Protein AF-A0A6S7JVR8-F1 (afdb_monomer)

Solvent-accessible surface area (backbone atoms only — not comparable to full-atom values): 12151 Å² total; per-residue (Å²): 135,89,40,75,39,66,53,60,70,70,49,41,61,62,58,39,62,74,51,60,83,77,67,78,90,71,78,77,56,60,60,58,29,50,55,50,13,52,52,26,49,75,70,67,37,57,69,59,13,51,58,34,63,45,54,74,68,58,50,52,49,53,51,51,27,63,78,67,74,45,90,82,80,85,52,95,69,59,54,52,58,49,44,24,51,33,35,69,73,64,75,13,74,28,32,44,41,73,65,69,60,31,58,79,68,61,36,82,45,74,43,66,69,80,74,92,74,62,98,48,51,68,57,51,20,46,46,43,28,35,42,100,73,37,77,39,53,91,92,34,40,57,74,53,18,43,50,55,43,73,75,37,99,49,63,69,67,54,56,75,68,42,92,83,55,61,90,60,46,68,62,46,49,52,51,38,51,48,46,77,49,42,41,78,39,74,42,82,90,77,74,44,81,40,52,67,44,68,85,81,70,79,82,119

Nearest PDB structures (foldseek):
  7mxx-assembly1_Z  TM=3.851E-01  e=1.182E-10  Homo sapiens
  5v07-assembly1_Z  TM=3.790E-01  e=5.724E-10  Homo sapiens
  1a77-assembly1_A  TM=3.795E-01  e=4.519E-05  Methanocaldococcus jannaschii
  4q10-assembly1_B  TM=3.725E-01  e=1.541E-04  Saccharomyces cerevisiae S288C

pLDDT: mean 70.87, std 16.32, range [28.66, 93.44]

Structure (mmCIF, N/CA/C/O backbone):
data_AF-A0A6S7JVR8-F1
#
_entry.id   AF-A0A6S7JVR8-F1
#
loop_
_atom_site.group_PDB
_atom_site.id
_atom_site.type_symbol
_atom_site.label_atom_id
_atom_site.label_alt_id
_atom_site.label_comp_id
_atom_site.label_asym_id
_atom_site.label_entity_id
_atom_site.label_seq_id
_atom_site.pdbx_PDB_ins_code
_atom_site.Cartn_x
_atom_site.Cartn_y
_atom_site.Cartn_z
_atom_site.occupancy
_atom_site.B_iso_or_equiv
_atom_site.auth_seq_id
_atom_site.auth_comp_id
_atom_site.auth_asym_id
_atom_site.auth_atom_id
_atom_site.pdbx_PDB_model_num
ATOM 1 N N . ALA A 1 1 ? -0.655 -16.367 -7.289 1.00 57.62 1 ALA A N 1
ATOM 2 C CA . ALA A 1 1 ? 0.246 -15.420 -6.611 1.00 57.62 1 ALA A CA 1
ATOM 3 C C . ALA A 1 1 ? -0.025 -14.059 -7.219 1.00 57.62 1 ALA A C 1
ATOM 5 O O . ALA A 1 1 ? -0.062 -13.991 -8.442 1.00 57.62 1 ALA A O 1
ATOM 6 N N . GLU A 1 2 ? -0.305 -13.049 -6.401 1.00 73.31 2 GLU A N 1
ATOM 7 C CA . GLU A 1 2 ? -0.508 -11.684 -6.893 1.00 73.31 2 GLU A CA 1
ATOM 8 C C . GLU A 1 2 ? 0.849 -11.034 -7.196 1.00 73.31 2 GLU A C 1
ATOM 10 O O . GLU A 1 2 ? 1.826 -11.260 -6.477 1.00 73.31 2 GLU A O 1
ATOM 15 N N . VAL A 1 3 ? 0.920 -10.255 -8.272 1.00 82.00 3 VAL A N 1
ATOM 16 C CA . VAL A 1 3 ? 2.131 -9.582 -8.749 1.00 82.00 3 VAL A CA 1
ATOM 17 C C . VAL A 1 3 ? 1.992 -8.080 -8.530 1.00 82.00 3 VAL A C 1
ATOM 19 O O . VAL A 1 3 ? 1.089 -7.442 -9.067 1.00 82.00 3 VAL A O 1
ATOM 22 N N . CYS A 1 4 ? 2.918 -7.497 -7.773 1.00 83.62 4 CYS A N 1
ATOM 23 C CA . CYS A 1 4 ? 2.975 -6.059 -7.526 1.00 83.62 4 CYS A CA 1
ATOM 24 C C . CYS A 1 4 ? 4.056 -5.404 -8.395 1.00 83.62 4 CYS A C 1
ATOM 26 O O . CYS A 1 4 ? 5.211 -5.835 -8.383 1.00 83.62 4 CYS A O 1
ATOM 28 N N . ALA A 1 5 ? 3.696 -4.343 -9.118 1.00 83.75 5 ALA A N 1
ATOM 29 C CA . ALA A 1 5 ? 4.668 -3.449 -9.737 1.00 83.75 5 ALA A CA 1
ATOM 30 C C . ALA A 1 5 ? 5.084 -2.371 -8.723 1.00 83.75 5 ALA A C 1
ATOM 32 O O . ALA A 1 5 ? 4.235 -1.706 -8.136 1.00 83.75 5 ALA A O 1
ATOM 33 N N . VAL A 1 6 ? 6.386 -2.201 -8.495 1.00 78.81 6 VAL A N 1
ATOM 34 C CA . VAL A 1 6 ? 6.902 -1.234 -7.517 1.00 78.81 6 VAL A CA 1
ATOM 35 C C . VAL A 1 6 ? 7.779 -0.224 -8.229 1.00 78.81 6 VAL A C 1
ATOM 37 O O . VAL A 1 6 ? 8.740 -0.603 -8.903 1.00 78.81 6 VAL A O 1
ATOM 40 N N . ASP A 1 7 ? 7.475 1.059 -8.041 1.00 75.44 7 ASP A N 1
ATOM 41 C CA . ASP A 1 7 ? 8.397 2.110 -8.446 1.00 75.44 7 ASP A CA 1
ATOM 42 C C . ASP A 1 7 ? 9.540 2.208 -7.435 1.00 75.44 7 ASP A C 1
ATOM 44 O O . ASP A 1 7 ? 9.415 2.752 -6.336 1.00 75.44 7 ASP A O 1
ATOM 48 N N . VAL A 1 8 ? 10.687 1.652 -7.810 1.00 65.12 8 VAL A N 1
ATOM 49 C CA . VAL A 1 8 ? 11.868 1.654 -6.951 1.00 65.12 8 VAL A CA 1
ATOM 50 C C . VAL A 1 8 ? 12.424 3.072 -6.782 1.00 65.12 8 VAL A C 1
ATOM 52 O O . VAL A 1 8 ? 13.073 3.335 -5.774 1.00 65.12 8 VAL A O 1
ATOM 55 N N . SER A 1 9 ? 12.176 4.001 -7.713 1.00 62.06 9 SER A N 1
ATOM 56 C CA . SER A 1 9 ? 12.724 5.361 -7.680 1.00 62.06 9 SER A CA 1
ATOM 57 C C . SER A 1 9 ? 12.108 6.223 -6.568 1.00 62.06 9 SER A C 1
ATOM 59 O O . SER A 1 9 ? 12.857 6.866 -5.827 1.00 62.06 9 SER A O 1
ATOM 61 N N . CYS A 1 10 ? 10.793 6.135 -6.335 1.00 54.47 10 CYS A N 1
ATOM 62 C CA . CYS A 1 10 ? 10.118 6.847 -5.238 1.00 54.47 10 CYS A CA 1
ATOM 63 C C . CYS A 1 10 ? 10.596 6.346 -3.864 1.00 54.47 10 CYS A C 1
ATOM 65 O O . CYS A 1 10 ? 10.768 7.108 -2.912 1.00 54.47 10 CYS A O 1
ATOM 67 N N . TRP A 1 11 ? 10.872 5.045 -3.763 1.00 52.03 11 TRP A N 1
ATOM 68 C CA . TRP A 1 11 ? 11.291 4.386 -2.523 1.00 52.03 11 TRP A CA 1
ATOM 69 C C . TRP A 1 11 ? 12.800 4.452 -2.280 1.00 52.03 11 TRP A C 1
ATOM 71 O O . TRP A 1 11 ? 13.254 4.438 -1.131 1.00 52.03 11 TRP A O 1
ATOM 81 N N . LEU A 1 12 ? 13.584 4.609 -3.348 1.00 46.88 12 LEU A N 1
ATOM 82 C CA . LEU A 1 12 ? 15.023 4.838 -3.310 1.00 46.88 12 LEU A CA 1
ATOM 83 C C . LEU A 1 12 ? 15.355 6.063 -2.473 1.00 46.88 12 LEU A C 1
ATOM 85 O O . LEU A 1 12 ? 16.317 5.992 -1.729 1.00 46.88 12 LEU A O 1
ATOM 89 N N . HIS A 1 13 ? 14.571 7.143 -2.504 1.00 39.41 13 HIS A N 1
ATOM 90 C CA . HIS A 1 13 ? 14.835 8.318 -1.664 1.00 39.41 13 HIS A CA 1
ATOM 91 C C . HIS A 1 13 ? 14.728 8.016 -0.157 1.00 39.41 13 HIS A C 1
ATOM 93 O O . HIS A 1 13 ? 15.518 8.546 0.628 1.00 39.41 13 HIS A O 1
ATOM 99 N N . LYS A 1 14 ? 13.824 7.117 0.256 1.00 33.22 14 LYS A N 1
ATOM 100 C CA . LYS A 1 14 ? 13.663 6.698 1.661 1.00 33.22 14 LYS A CA 1
ATOM 101 C C . LYS A 1 14 ? 14.696 5.651 2.086 1.00 33.22 14 LYS A C 1
ATOM 103 O O . LYS A 1 14 ? 15.280 5.784 3.158 1.00 33.22 14 LYS A O 1
ATOM 108 N N . ALA A 1 15 ? 14.999 4.672 1.232 1.00 33.09 15 ALA A N 1
ATOM 109 C CA . ALA A 1 15 ? 16.055 3.686 1.486 1.00 33.09 15 ALA A CA 1
ATOM 110 C C . ALA A 1 15 ? 17.467 4.310 1.424 1.00 33.09 15 ALA A C 1
ATOM 112 O O . ALA A 1 15 ? 18.345 3.981 2.222 1.00 33.09 15 ALA A O 1
ATOM 113 N N . LEU A 1 16 ? 17.687 5.275 0.523 1.00 30.86 16 LEU A N 1
ATOM 114 C CA . LEU A 1 16 ? 18.930 6.039 0.430 1.00 30.86 16 LEU A CA 1
ATOM 115 C C . LEU A 1 16 ? 19.102 6.992 1.599 1.00 30.86 16 LEU A C 1
ATOM 117 O O . LEU A 1 16 ? 20.241 7.182 1.982 1.00 30.86 16 LEU A O 1
ATOM 121 N N . ALA A 1 17 ? 18.056 7.552 2.212 1.00 32.22 17 ALA A N 1
ATOM 122 C CA . ALA A 1 17 ? 18.226 8.372 3.418 1.00 32.22 17 ALA A CA 1
ATOM 123 C C . ALA A 1 17 ? 18.896 7.590 4.569 1.00 32.22 17 ALA A C 1
ATOM 125 O O . ALA A 1 17 ? 19.659 8.167 5.344 1.00 32.22 17 ALA A O 1
ATOM 126 N N . VAL A 1 18 ? 18.681 6.269 4.630 1.00 30.78 18 VAL A N 1
ATOM 127 C CA . VAL A 1 18 ? 19.342 5.366 5.585 1.00 30.78 18 VAL A CA 1
ATOM 128 C C . VAL A 1 18 ? 20.799 5.076 5.179 1.00 30.78 18 VAL A C 1
ATOM 130 O O . VAL A 1 18 ? 21.662 4.985 6.044 1.00 30.78 18 VAL A O 1
ATOM 133 N N . SER A 1 19 ? 21.113 5.026 3.877 1.00 30.31 19 SER A N 1
ATOM 134 C CA . SER A 1 19 ? 22.467 4.737 3.354 1.00 30.31 19 SER A CA 1
ATOM 135 C C . SER A 1 19 ? 23.338 5.984 3.071 1.00 30.31 19 SER A C 1
ATOM 137 O O . SER A 1 19 ? 24.566 5.900 3.031 1.00 30.31 19 SER A O 1
ATOM 139 N N . TYR A 1 20 ? 22.746 7.174 2.916 1.00 32.50 20 TYR A N 1
ATOM 140 C CA . TYR A 1 20 ? 23.429 8.426 2.542 1.00 32.50 20 TYR A CA 1
ATOM 141 C C . TYR A 1 20 ? 24.377 8.942 3.621 1.00 32.50 20 TYR A C 1
ATOM 143 O O . TYR A 1 20 ? 25.286 9.713 3.314 1.00 32.50 20 TYR A O 1
ATOM 151 N N . LYS A 1 21 ? 24.189 8.516 4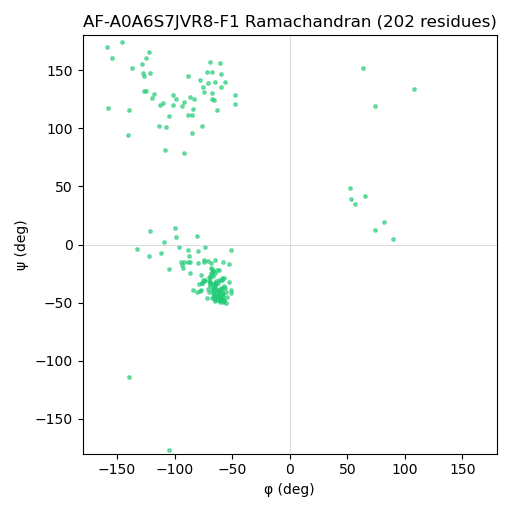.874 1.00 34.88 21 LYS A N 1
ATOM 152 C CA . LYS A 1 21 ? 25.121 8.831 5.960 1.00 34.88 21 LYS A CA 1
ATOM 153 C C . LYS A 1 21 ? 26.478 8.141 5.803 1.00 34.88 21 LYS A C 1
ATOM 155 O O . LYS A 1 21 ? 27.425 8.594 6.436 1.00 34.88 21 LYS A O 1
ATOM 160 N N . GLU A 1 22 ? 26.602 7.116 4.958 1.00 36.84 22 GLU A N 1
ATOM 161 C CA . GLU A 1 22 ? 27.823 6.306 4.905 1.00 36.84 22 GLU A CA 1
ATOM 162 C C . GLU A 1 22 ? 28.741 6.562 3.695 1.00 36.84 22 GLU A C 1
ATOM 164 O O . GLU A 1 22 ? 29.923 6.247 3.797 1.00 36.84 22 GLU A O 1
ATOM 169 N N . PHE A 1 23 ? 28.284 7.135 2.565 1.00 42.75 23 PHE A N 1
ATOM 170 C CA . PHE A 1 23 ? 29.043 6.930 1.308 1.00 42.75 23 PHE A CA 1
ATOM 171 C C . PHE A 1 23 ? 29.388 8.112 0.387 1.00 42.75 23 PHE A C 1
ATOM 173 O O . PHE A 1 23 ? 30.160 7.887 -0.542 1.00 42.75 23 PHE A O 1
ATOM 180 N N . GLY A 1 24 ? 28.950 9.349 0.641 1.00 40.88 24 GLY A N 1
ATOM 181 C CA . GLY A 1 24 ? 29.437 10.543 -0.085 1.00 40.88 24 GLY A CA 1
ATOM 182 C C . GLY A 1 24 ? 29.134 10.612 -1.604 1.00 40.88 24 GLY A C 1
ATOM 183 O O . GLY A 1 24 ? 28.998 9.613 -2.306 1.00 40.88 24 GLY A O 1
ATOM 184 N N . ASP A 1 25 ? 29.015 11.830 -2.145 1.00 45.91 25 ASP A N 1
ATOM 185 C CA . ASP A 1 25 ? 28.737 12.088 -3.571 1.00 45.91 25 ASP A CA 1
ATOM 186 C C . ASP A 1 25 ? 30.025 12.487 -4.313 1.00 45.91 25 ASP A C 1
ATOM 188 O O . ASP A 1 25 ? 30.651 13.494 -3.980 1.00 45.91 25 ASP A O 1
ATOM 192 N N . ASP A 1 26 ? 30.420 11.721 -5.337 1.00 50.25 26 ASP A N 1
ATOM 193 C CA . ASP A 1 26 ? 31.585 12.036 -6.176 1.00 50.25 26 ASP A CA 1
ATOM 194 C C . ASP A 1 26 ? 31.158 12.378 -7.611 1.00 50.25 26 ASP A C 1
ATOM 196 O O . ASP A 1 26 ? 30.866 11.503 -8.441 1.00 50.25 26 ASP A O 1
ATOM 200 N N . ARG A 1 27 ? 31.144 13.686 -7.898 1.00 48.47 27 ARG A N 1
ATOM 201 C CA . ARG A 1 27 ? 30.727 14.290 -9.174 1.00 48.47 27 ARG A CA 1
ATOM 202 C C . ARG A 1 27 ? 31.604 13.886 -10.364 1.00 48.47 27 ARG A C 1
ATOM 204 O O . ARG A 1 27 ? 31.123 13.951 -11.494 1.00 48.47 27 ARG A O 1
ATOM 211 N N . ARG A 1 28 ? 32.854 13.442 -10.152 1.00 51.47 28 ARG A N 1
ATOM 212 C CA . ARG A 1 28 ? 33.788 13.102 -11.248 1.00 51.47 28 ARG A CA 1
ATOM 213 C C . ARG A 1 28 ? 33.363 11.887 -12.068 1.00 51.47 28 ARG A C 1
ATOM 215 O O . ARG A 1 28 ? 33.687 11.807 -13.248 1.00 51.47 28 ARG A O 1
ATOM 222 N N . GLN A 1 29 ? 32.612 10.954 -11.487 1.00 53.72 29 GLN A N 1
ATOM 223 C CA . GLN A 1 29 ? 32.296 9.701 -12.178 1.00 53.72 29 GLN A CA 1
ATOM 224 C C . GLN A 1 29 ? 31.157 9.833 -13.207 1.00 53.72 29 GLN A C 1
ATOM 226 O O . GLN A 1 29 ? 31.044 8.993 -14.093 1.00 53.72 29 GLN A O 1
ATOM 231 N N . ARG A 1 30 ? 30.356 10.912 -13.168 1.00 51.34 30 ARG A N 1
ATOM 232 C CA . ARG A 1 30 ? 29.219 11.117 -14.091 1.00 51.34 30 ARG A CA 1
ATOM 233 C C . ARG A 1 30 ? 29.631 11.284 -15.561 1.00 51.34 30 ARG A C 1
ATOM 235 O O . ARG A 1 30 ? 28.889 10.836 -16.426 1.00 51.34 30 ARG A O 1
ATOM 242 N N . SER A 1 31 ? 30.792 11.885 -15.849 1.00 55.50 31 SER A N 1
ATOM 243 C CA . SER A 1 31 ? 31.293 12.036 -17.233 1.00 55.50 31 SER A CA 1
ATOM 244 C C . SER A 1 31 ? 31.627 10.682 -17.852 1.00 55.50 31 SER A C 1
ATOM 246 O O . SER A 1 31 ? 31.175 10.360 -18.943 1.00 55.50 31 SER A O 1
ATOM 248 N N . LYS A 1 32 ? 32.329 9.842 -17.085 1.00 59.38 32 LYS A N 1
ATOM 249 C CA . LYS A 1 32 ? 32.776 8.518 -17.520 1.00 59.38 32 LYS A CA 1
ATOM 250 C C . LYS A 1 32 ? 31.604 7.576 -17.821 1.00 59.38 32 LYS A C 1
ATOM 252 O O . LYS A 1 32 ? 31.635 6.846 -18.801 1.00 59.38 32 LYS A O 1
ATOM 257 N N . TYR A 1 33 ? 30.542 7.637 -17.015 1.00 53.69 33 TYR A N 1
ATOM 258 C CA . TYR A 1 33 ? 29.325 6.850 -17.249 1.00 53.69 33 TYR A CA 1
ATOM 259 C C . TYR A 1 33 ? 28.541 7.309 -18.483 1.00 53.69 33 TYR A C 1
ATOM 261 O O . TYR A 1 33 ? 27.984 6.480 -19.194 1.00 53.69 33 TYR A O 1
ATOM 269 N N . ARG A 1 34 ? 28.536 8.616 -18.782 1.00 54.59 34 ARG A N 1
ATOM 270 C CA . ARG A 1 34 ? 27.941 9.137 -20.022 1.00 54.59 34 ARG A CA 1
ATOM 271 C C . ARG A 1 34 ? 28.715 8.680 -21.256 1.00 54.59 34 ARG A C 1
ATOM 273 O O . ARG A 1 34 ? 28.101 8.289 -22.243 1.00 54.59 34 ARG A O 1
ATOM 280 N N . GLU A 1 35 ? 30.043 8.690 -21.193 1.00 59.94 35 GLU A N 1
ATOM 281 C CA . GLU A 1 35 ? 30.904 8.191 -22.273 1.00 59.94 35 GLU A CA 1
ATOM 282 C C . GLU A 1 35 ? 30.685 6.691 -22.524 1.00 59.94 35 GLU A C 1
ATOM 284 O O . GLU A 1 35 ? 30.460 6.290 -23.665 1.00 59.94 35 GLU A O 1
ATOM 289 N N . ASN A 1 36 ? 30.638 5.878 -21.464 1.00 58.50 36 ASN A N 1
ATOM 290 C CA . ASN A 1 36 ? 30.356 4.444 -21.566 1.00 58.50 36 ASN A CA 1
ATOM 291 C C . ASN A 1 36 ? 28.951 4.150 -22.111 1.00 58.50 36 ASN A C 1
ATOM 293 O O . ASN A 1 36 ? 28.800 3.293 -22.977 1.00 58.50 36 ASN A O 1
ATOM 297 N N . ALA A 1 37 ? 27.925 4.867 -21.645 1.00 55.03 37 ALA A N 1
ATOM 298 C CA . ALA A 1 37 ? 26.570 4.728 -22.172 1.00 55.03 37 ALA A CA 1
ATOM 299 C C . ALA A 1 37 ? 26.526 4.999 -23.679 1.00 55.03 37 ALA A C 1
ATOM 301 O O . ALA A 1 37 ? 25.969 4.211 -24.435 1.00 55.03 37 ALA A O 1
ATOM 302 N N . THR A 1 38 ? 27.195 6.069 -24.116 1.00 54.00 38 THR A N 1
ATOM 303 C CA . THR A 1 38 ? 27.291 6.435 -25.535 1.00 54.00 38 THR A CA 1
ATOM 304 C C . THR A 1 38 ? 28.003 5.347 -26.346 1.00 54.00 38 THR A C 1
ATOM 306 O O . THR A 1 38 ? 27.564 5.016 -27.444 1.00 54.00 38 THR A O 1
ATOM 309 N N . TYR A 1 39 ? 29.066 4.747 -25.798 1.00 61.69 39 TYR A N 1
ATOM 310 C CA . TYR A 1 39 ? 29.793 3.641 -26.428 1.00 61.69 39 TYR A CA 1
ATOM 311 C C . TYR A 1 39 ? 28.902 2.414 -26.676 1.00 61.69 39 TYR A C 1
ATOM 313 O O . TYR A 1 39 ? 28.884 1.887 -27.787 1.00 61.69 39 TYR A O 1
ATOM 321 N N . PHE A 1 40 ? 28.115 1.987 -25.686 1.00 53.19 40 PHE A 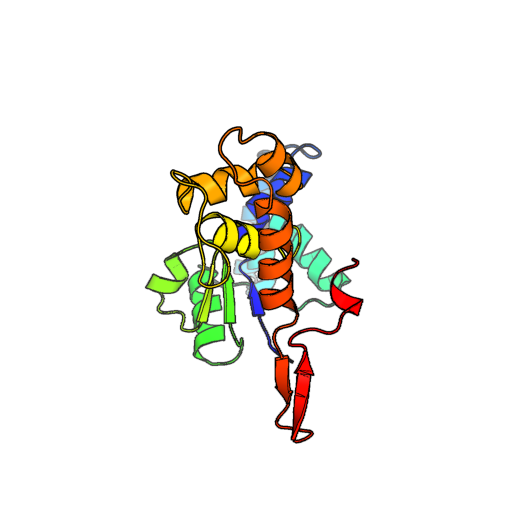N 1
ATOM 322 C CA . PHE A 1 40 ? 27.208 0.846 -25.854 1.00 53.19 40 PHE A CA 1
ATOM 323 C C . PHE A 1 40 ? 26.036 1.147 -26.797 1.00 53.19 40 PHE A C 1
ATOM 325 O O . PHE A 1 40 ? 25.638 0.266 -27.557 1.00 53.19 40 PHE A O 1
ATOM 332 N N . THR A 1 41 ? 25.550 2.396 -26.842 1.00 46.38 41 THR A N 1
ATOM 333 C CA . THR A 1 41 ? 24.558 2.826 -27.842 1.00 46.38 41 THR A CA 1
ATOM 334 C C . THR A 1 41 ? 25.107 2.692 -29.261 1.00 46.38 41 THR A C 1
ATOM 336 O O . THR A 1 41 ? 24.415 2.193 -30.143 1.00 46.38 41 THR A O 1
ATOM 339 N N . ILE A 1 42 ? 26.363 3.093 -29.489 1.00 63.69 42 ILE A N 1
ATOM 340 C CA . ILE A 1 42 ? 27.027 2.966 -30.799 1.00 63.69 42 ILE A CA 1
ATOM 341 C C . ILE A 1 42 ? 27.163 1.493 -31.214 1.00 63.69 42 ILE A C 1
ATOM 343 O O . ILE A 1 42 ? 27.069 1.177 -32.398 1.00 63.69 42 ILE A O 1
ATOM 347 N N . LEU A 1 43 ? 27.355 0.592 -30.250 1.00 62.50 43 LEU A N 1
ATOM 348 C CA . LEU A 1 43 ? 27.443 -0.851 -30.486 1.00 62.50 43 LEU A CA 1
ATOM 349 C C . LEU A 1 43 ? 26.082 -1.544 -30.667 1.00 62.50 43 LEU A C 1
ATOM 351 O O . LEU A 1 43 ? 26.057 -2.734 -30.972 1.00 62.50 43 LEU A O 1
ATOM 355 N N . GLY A 1 44 ? 24.965 -0.832 -30.489 1.00 47.34 44 GLY A N 1
ATOM 356 C CA . GLY A 1 44 ? 23.618 -1.405 -30.558 1.00 47.34 44 GLY A CA 1
ATOM 357 C C . GLY A 1 44 ? 23.231 -2.259 -29.343 1.00 47.34 44 GLY A C 1
ATOM 358 O O . GLY A 1 44 ? 22.219 -2.953 -29.391 1.00 47.34 44 GLY A O 1
ATOM 359 N N . ASP A 1 45 ? 24.004 -2.214 -28.252 1.00 61.06 45 ASP A N 1
ATOM 360 C CA . ASP A 1 45 ? 23.671 -2.884 -26.991 1.00 61.06 45 ASP A CA 1
ATOM 361 C C . ASP A 1 45 ? 22.894 -1.920 -26.085 1.00 61.06 45 ASP A C 1
ATOM 363 O O . ASP A 1 45 ? 23.429 -1.292 -25.165 1.00 61.06 45 ASP A O 1
ATOM 367 N N . GLU A 1 46 ? 21.603 -1.772 -26.384 1.00 50.03 46 GLU A N 1
ATOM 368 C CA . GLU A 1 46 ? 20.702 -0.850 -25.684 1.00 50.03 46 GLU A CA 1
ATOM 369 C C . GLU A 1 46 ? 20.587 -1.166 -24.183 1.00 50.03 46 GLU A C 1
ATOM 371 O O . GLU A 1 46 ? 20.439 -0.261 -23.359 1.00 50.03 46 GLU A O 1
ATOM 376 N N . ILE A 1 47 ? 20.727 -2.441 -23.801 1.00 54.25 47 ILE A N 1
ATOM 377 C CA . ILE A 1 47 ? 20.661 -2.880 -22.403 1.00 54.25 47 ILE A CA 1
ATOM 378 C C . ILE A 1 47 ? 21.913 -2.425 -21.648 1.00 54.25 47 ILE A C 1
ATOM 380 O O . ILE A 1 47 ? 21.804 -1.888 -20.540 1.00 54.25 47 ILE A O 1
ATOM 384 N N . ALA A 1 48 ? 23.104 -2.612 -22.222 1.00 62.94 48 ALA A N 1
ATOM 385 C CA . ALA A 1 48 ? 24.346 -2.137 -21.618 1.00 62.94 48 ALA A CA 1
ATOM 386 C C . ALA A 1 48 ? 24.412 -0.601 -21.575 1.00 62.94 48 ALA A C 1
ATOM 388 O O . ALA A 1 48 ? 24.804 -0.027 -20.555 1.00 62.94 48 ALA A O 1
ATOM 389 N N . ALA A 1 49 ? 23.937 0.073 -22.626 1.00 58.06 49 ALA A N 1
ATOM 390 C CA . ALA A 1 49 ? 23.847 1.532 -22.683 1.00 58.06 49 ALA A CA 1
ATOM 391 C C . ALA A 1 49 ? 22.921 2.102 -21.601 1.00 58.06 49 ALA A C 1
ATOM 393 O O . ALA A 1 49 ? 23.270 3.067 -20.909 1.00 58.06 49 ALA A O 1
ATOM 394 N N . CYS A 1 50 ? 21.761 1.468 -21.405 1.00 57.62 50 CYS A N 1
ATOM 395 C CA . CYS A 1 50 ? 20.825 1.813 -20.344 1.00 57.62 50 CYS A CA 1
ATOM 396 C C . CYS A 1 50 ? 21.477 1.633 -18.962 1.00 57.62 50 CYS A C 1
ATOM 398 O O . CYS A 1 50 ? 21.473 2.564 -18.158 1.00 57.62 50 CYS A O 1
ATOM 400 N N . LYS A 1 51 ? 22.146 0.498 -18.704 1.00 63.25 51 LYS A N 1
ATOM 401 C CA . LYS A 1 51 ? 22.842 0.227 -17.428 1.00 63.25 51 LYS A CA 1
ATOM 402 C C . LYS A 1 51 ? 23.943 1.243 -17.099 1.00 63.25 51 LYS A C 1
ATOM 404 O O . LYS A 1 51 ? 24.108 1.628 -15.937 1.00 63.25 51 LYS A O 1
ATOM 409 N N . GLU A 1 52 ? 24.693 1.701 -18.097 1.00 65.19 52 GLU A N 1
ATOM 410 C CA . GLU A 1 52 ? 25.733 2.722 -17.914 1.00 65.19 52 GLU A CA 1
ATOM 411 C C . GLU A 1 52 ? 25.151 4.126 -17.702 1.00 65.19 52 GLU A C 1
ATOM 413 O O . GLU A 1 52 ? 25.699 4.903 -16.916 1.00 65.19 52 GLU A O 1
ATOM 418 N N . SER A 1 53 ? 23.994 4.422 -18.302 1.00 58.84 53 SER A N 1
ATOM 419 C CA . SER A 1 53 ? 23.277 5.696 -18.130 1.00 58.84 53 SER A CA 1
ATOM 420 C C . SER A 1 53 ? 22.699 5.883 -16.723 1.00 58.84 53 SER A C 1
ATOM 422 O O . SER A 1 53 ? 22.424 7.010 -16.305 1.00 58.84 53 SER A O 1
ATOM 424 N N . LEU A 1 54 ? 22.532 4.792 -15.972 1.00 61.41 54 LEU A N 1
ATOM 425 C CA . LEU A 1 54 ? 21.956 4.815 -14.633 1.00 61.41 54 LEU A CA 1
ATOM 426 C C . LEU A 1 54 ? 22.888 5.431 -13.585 1.00 61.41 54 LEU A C 1
ATOM 428 O O . LEU A 1 54 ? 24.112 5.285 -13.605 1.00 61.41 54 LEU A O 1
ATOM 432 N N . GLY A 1 55 ? 22.286 6.078 -12.586 1.00 63.66 55 GLY A N 1
ATOM 433 C CA . GLY A 1 55 ? 23.002 6.507 -11.389 1.00 63.66 55 GLY A CA 1
ATOM 434 C C . GLY A 1 55 ? 23.617 5.321 -10.631 1.00 63.66 55 GLY A C 1
ATOM 435 O O . GLY A 1 55 ? 23.136 4.188 -10.703 1.00 63.66 55 GLY A O 1
ATOM 436 N N . LYS A 1 56 ? 24.672 5.584 -9.845 1.00 63.72 56 LYS A N 1
ATOM 437 C CA . LYS A 1 56 ? 25.363 4.561 -9.032 1.00 63.72 56 LYS A CA 1
ATOM 438 C C . LYS A 1 56 ? 24.404 3.736 -8.166 1.00 63.72 56 LYS A C 1
ATOM 440 O O . LYS A 1 56 ? 24.600 2.533 -8.032 1.00 63.72 56 LYS A O 1
ATOM 445 N N . SER A 1 57 ? 23.388 4.380 -7.592 1.00 58.91 57 SER A N 1
ATOM 446 C CA . SER A 1 57 ? 22.404 3.739 -6.716 1.00 58.91 57 SER A CA 1
ATOM 447 C C . SER A 1 57 ? 21.534 2.723 -7.460 1.00 58.91 57 SER A C 1
ATOM 449 O O . SER A 1 57 ? 21.370 1.605 -6.980 1.00 58.91 57 SER A O 1
ATOM 451 N N . CYS A 1 58 ? 21.060 3.053 -8.666 1.00 61.84 58 CYS A N 1
ATOM 452 C CA . CYS A 1 58 ? 20.241 2.143 -9.472 1.00 61.84 58 CYS A CA 1
ATOM 453 C C . CYS A 1 58 ? 21.034 0.911 -9.931 1.00 61.84 58 CYS A C 1
ATOM 455 O O . CYS A 1 58 ? 20.521 -0.202 -9.883 1.00 61.84 58 CYS A O 1
ATOM 457 N N . ARG A 1 59 ? 22.316 1.073 -10.292 1.00 66.38 59 ARG A N 1
ATOM 458 C CA . ARG A 1 59 ? 23.181 -0.069 -10.642 1.00 66.38 59 ARG A CA 1
ATOM 459 C C . ARG A 1 59 ? 23.350 -1.062 -9.494 1.00 66.38 59 ARG A C 1
ATOM 461 O O . ARG A 1 59 ? 23.267 -2.263 -9.722 1.00 66.38 59 ARG A O 1
ATOM 468 N N . LYS A 1 60 ? 23.571 -0.572 -8.268 1.00 66.19 60 LYS A N 1
ATOM 469 C CA . LYS A 1 60 ? 23.683 -1.438 -7.082 1.00 66.19 60 LYS A CA 1
ATOM 470 C C . LYS A 1 60 ? 22.398 -2.229 -6.840 1.00 66.19 60 LYS A C 1
ATOM 472 O O . LYS A 1 60 ? 22.471 -3.405 -6.514 1.00 66.19 60 LYS A O 1
ATOM 477 N N . LEU A 1 61 ? 21.239 -1.605 -7.034 1.00 65.00 61 LEU A N 1
ATOM 478 C CA . LEU A 1 61 ? 19.956 -2.288 -6.879 1.00 65.00 61 LEU A CA 1
ATOM 479 C C . LEU A 1 61 ? 19.745 -3.385 -7.911 1.00 65.00 61 LEU A C 1
ATOM 481 O O . LEU A 1 61 ? 19.315 -4.465 -7.535 1.00 65.00 61 LEU A O 1
ATOM 485 N N . ILE A 1 62 ? 20.109 -3.151 -9.172 1.00 68.81 62 ILE A N 1
ATOM 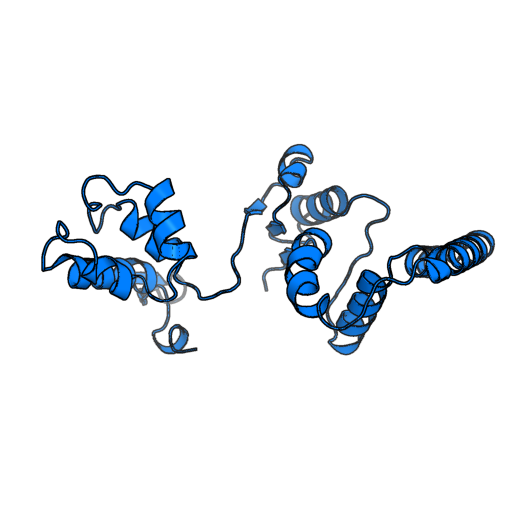486 C CA . ILE A 1 62 ? 20.045 -4.195 -10.202 1.00 68.81 62 ILE A CA 1
ATOM 487 C C . ILE A 1 62 ? 20.888 -5.406 -9.795 1.00 68.81 62 ILE A C 1
ATOM 489 O O . ILE A 1 62 ? 20.431 -6.536 -9.932 1.00 68.81 62 ILE A O 1
ATOM 493 N N . VAL A 1 63 ? 22.092 -5.181 -9.255 1.00 71.81 63 VAL A N 1
ATOM 494 C CA . VAL A 1 63 ? 22.942 -6.269 -8.745 1.00 71.81 63 VAL A CA 1
ATOM 495 C C . VAL A 1 63 ? 22.236 -7.029 -7.622 1.00 71.81 63 VAL A C 1
ATOM 497 O O . VAL A 1 63 ? 22.149 -8.248 -7.699 1.00 71.81 63 VAL A O 1
ATOM 500 N N . ILE A 1 64 ? 21.658 -6.329 -6.642 1.00 71.81 64 ILE A N 1
ATOM 501 C CA . ILE A 1 64 ? 20.911 -6.955 -5.537 1.00 71.81 64 ILE A CA 1
ATOM 502 C C . ILE A 1 64 ? 19.702 -7.748 -6.056 1.00 71.81 64 ILE A C 1
ATOM 504 O O . ILE A 1 64 ? 19.445 -8.848 -5.574 1.00 71.81 64 ILE A O 1
ATOM 508 N N . CYS A 1 65 ? 18.960 -7.215 -7.029 1.00 70.19 65 CYS A N 1
ATOM 509 C CA . CYS A 1 65 ? 17.838 -7.916 -7.648 1.00 70.19 65 CYS A CA 1
ATOM 510 C C . CYS A 1 65 ? 18.305 -9.202 -8.337 1.00 70.19 65 CYS A C 1
ATOM 512 O O . CYS A 1 65 ? 17.709 -10.248 -8.113 1.00 70.19 65 CYS A O 1
ATOM 514 N N . CYS A 1 66 ? 19.405 -9.152 -9.095 1.00 72.81 66 CYS A N 1
ATOM 515 C CA . CYS A 1 66 ? 20.004 -10.340 -9.704 1.00 72.81 66 CYS A CA 1
ATOM 516 C C . CYS A 1 66 ? 20.469 -11.364 -8.654 1.00 72.81 66 CYS A C 1
ATOM 518 O O . CYS A 1 66 ? 20.206 -12.550 -8.806 1.00 72.81 66 CYS A O 1
ATOM 520 N N . GLU A 1 67 ? 21.150 -10.923 -7.591 1.00 74.44 67 GLU A N 1
ATOM 521 C CA . GLU A 1 67 ? 21.652 -11.799 -6.519 1.00 74.44 67 GLU A CA 1
ATOM 522 C C . GLU A 1 67 ? 20.527 -12.491 -5.742 1.00 74.44 67 GLU A C 1
ATOM 524 O O . GLU A 1 67 ? 20.709 -13.602 -5.249 1.00 74.44 67 GLU A O 1
ATOM 529 N N . ARG A 1 68 ? 19.373 -11.830 -5.613 1.00 71.75 68 ARG A N 1
ATOM 530 C CA . ARG A 1 68 ? 18.210 -12.325 -4.864 1.00 71.75 68 ARG A CA 1
ATOM 531 C C . ARG A 1 68 ? 17.135 -12.967 -5.740 1.00 71.75 68 ARG A C 1
ATOM 533 O O . ARG A 1 68 ? 16.068 -13.269 -5.219 1.00 71.75 68 ARG A O 1
ATOM 540 N N . ASP A 1 69 ? 17.404 -13.143 -7.032 1.00 79.94 69 ASP A N 1
ATOM 541 C CA . ASP A 1 69 ? 16.446 -13.658 -8.016 1.00 79.94 69 ASP A CA 1
ATOM 542 C C . ASP A 1 69 ? 15.109 -12.881 -8.022 1.00 79.94 69 ASP A C 1
ATOM 544 O O . ASP A 1 69 ? 14.017 -13.436 -8.116 1.00 79.94 69 ASP A O 1
ATOM 548 N N . ILE A 1 70 ? 15.195 -11.553 -7.870 1.00 72.88 70 ILE A N 1
ATOM 549 C CA . ILE A 1 70 ? 14.049 -10.641 -7.901 1.00 72.88 70 ILE A CA 1
ATOM 550 C C . ILE A 1 70 ? 13.890 -10.113 -9.334 1.00 72.88 70 ILE A C 1
ATOM 552 O O . ILE A 1 70 ? 14.791 -9.422 -9.828 1.00 72.88 70 ILE A O 1
ATOM 556 N N . PRO A 1 71 ? 12.747 -10.363 -9.999 1.00 75.88 71 PRO A N 1
ATOM 557 C CA . PRO A 1 71 ? 12.479 -9.826 -11.326 1.00 75.88 71 PRO A CA 1
ATOM 558 C C . PRO A 1 71 ? 12.497 -8.296 -11.326 1.00 75.88 71 PRO A C 1
ATOM 560 O O . PRO A 1 71 ? 11.897 -7.653 -10.465 1.00 75.88 71 PRO A O 1
ATOM 563 N N . TYR A 1 72 ? 13.150 -7.704 -12.323 1.00 78.56 72 TYR A N 1
ATOM 564 C CA . TYR A 1 72 ? 13.165 -6.259 -12.525 1.00 78.56 72 TYR A CA 1
ATOM 565 C C . TYR A 1 72 ? 12.979 -5.920 -14.002 1.00 78.56 72 TYR A C 1
ATOM 567 O O . TYR A 1 72 ? 13.348 -6.688 -14.891 1.00 78.56 72 TYR A O 1
ATOM 575 N N . ILE A 1 73 ? 12.412 -4.743 -14.258 1.00 75.81 73 ILE A N 1
ATOM 576 C CA . ILE A 1 73 ? 12.239 -4.182 -15.597 1.00 75.81 73 ILE A CA 1
ATOM 577 C C . ILE A 1 73 ? 12.855 -2.789 -15.594 1.00 75.81 73 ILE A C 1
ATOM 579 O O . ILE A 1 73 ? 12.595 -1.984 -14.702 1.00 75.81 73 ILE A O 1
ATOM 583 N N . MET A 1 74 ? 13.663 -2.505 -16.610 1.00 72.69 74 MET A N 1
ATOM 584 C CA . MET A 1 74 ? 14.144 -1.158 -16.885 1.00 72.69 74 MET A CA 1
ATOM 585 C C . MET A 1 74 ? 13.131 -0.462 -17.789 1.00 72.69 74 MET A C 1
ATOM 587 O O . MET A 1 74 ? 12.974 -0.856 -18.944 1.00 72.69 74 MET A O 1
ATOM 591 N N . ALA A 1 75 ? 12.436 0.550 -17.273 1.00 71.19 75 ALA A N 1
ATOM 592 C CA . ALA A 1 75 ? 11.601 1.395 -18.117 1.00 71.19 75 ALA A CA 1
ATOM 593 C C . ALA A 1 75 ? 12.493 2.161 -19.117 1.00 71.19 75 ALA A C 1
ATOM 595 O O . ALA A 1 75 ? 13.569 2.625 -18.734 1.00 71.19 75 ALA A O 1
ATOM 596 N N . PRO A 1 76 ? 12.074 2.311 -20.386 1.00 64.50 76 PRO A N 1
ATOM 597 C CA . PRO A 1 76 ? 12.846 3.068 -21.374 1.00 64.50 76 PRO A CA 1
ATOM 598 C C . PRO A 1 76 ? 12.872 4.575 -21.068 1.00 64.50 76 PRO A C 1
ATOM 600 O O . PRO A 1 76 ? 13.817 5.262 -21.451 1.00 64.50 76 PRO A O 1
ATOM 603 N N . TYR A 1 77 ? 11.843 5.072 -20.374 1.00 75.44 77 TYR A N 1
ATOM 604 C CA . TYR A 1 77 ? 11.684 6.466 -19.957 1.00 75.44 77 TYR A CA 1
ATOM 605 C C . TYR A 1 77 ? 11.125 6.512 -18.523 1.00 75.44 77 TYR A C 1
ATOM 607 O O . TYR A 1 77 ? 11.795 6.055 -17.602 1.00 75.44 77 TYR A O 1
ATOM 615 N N . GLU A 1 78 ? 9.899 7.010 -18.330 1.00 74.38 78 GLU A N 1
ATOM 616 C CA . GLU A 1 78 ? 9.262 7.111 -17.014 1.00 74.38 78 GLU A CA 1
ATOM 617 C C . GLU A 1 78 ? 8.778 5.752 -16.496 1.00 74.38 78 GLU A C 1
ATOM 619 O O . GLU A 1 78 ? 8.079 5.005 -17.197 1.00 74.38 78 GLU A O 1
ATOM 624 N N . ALA A 1 79 ? 9.120 5.450 -15.241 1.00 79.44 79 ALA A N 1
ATOM 625 C CA . ALA A 1 79 ? 8.682 4.236 -14.563 1.00 79.44 79 ALA A CA 1
ATOM 626 C C . ALA A 1 79 ? 7.154 4.202 -14.413 1.00 79.44 79 ALA A C 1
ATOM 628 O O . ALA A 1 79 ? 6.553 3.161 -14.678 1.00 79.44 79 ALA A O 1
ATOM 629 N N . ASP A 1 80 ? 6.514 5.340 -14.124 1.00 84.06 80 ASP A N 1
ATOM 630 C CA . ASP A 1 80 ? 5.056 5.455 -13.994 1.00 84.06 80 ASP A CA 1
ATOM 631 C C . ASP A 1 80 ? 4.303 4.945 -15.226 1.00 84.06 80 ASP A C 1
ATOM 633 O O . ASP A 1 80 ? 3.333 4.186 -15.118 1.00 84.06 80 ASP A O 1
ATOM 637 N N . ALA A 1 81 ? 4.767 5.318 -16.422 1.00 83.12 81 ALA A N 1
ATOM 638 C CA . ALA A 1 81 ? 4.157 4.894 -17.678 1.00 83.12 81 ALA A CA 1
ATOM 639 C C . ALA A 1 81 ? 4.305 3.376 -17.884 1.00 83.12 81 ALA A C 1
ATOM 641 O O . ALA A 1 81 ? 3.347 2.692 -18.260 1.00 83.12 81 ALA A O 1
ATOM 642 N N . GLN A 1 82 ? 5.492 2.834 -17.594 1.00 83.94 82 GLN A N 1
ATOM 643 C CA . GLN A 1 82 ? 5.774 1.403 -17.706 1.00 83.94 82 GLN A CA 1
ATOM 644 C C . GLN A 1 82 ? 4.951 0.583 -16.704 1.00 83.94 82 GLN A C 1
ATOM 646 O O . GLN A 1 82 ? 4.348 -0.426 -17.072 1.00 83.94 82 GLN A O 1
ATOM 651 N N . ILE A 1 83 ? 4.890 1.027 -15.451 1.00 86.62 83 ILE A N 1
ATOM 652 C CA . ILE A 1 83 ? 4.099 0.423 -14.376 1.00 86.62 83 ILE A CA 1
ATOM 653 C C . ILE A 1 83 ? 2.616 0.429 -14.743 1.00 86.62 83 ILE A C 1
ATOM 655 O O . ILE A 1 83 ? 1.950 -0.605 -14.669 1.00 86.62 83 ILE A O 1
ATOM 659 N N . THR A 1 84 ? 2.109 1.569 -15.211 1.00 89.81 84 THR A N 1
ATOM 660 C CA . THR A 1 84 ? 0.715 1.707 -15.639 1.00 89.81 84 THR A CA 1
ATOM 661 C C . THR A 1 84 ? 0.375 0.732 -16.761 1.00 89.81 84 THR A C 1
ATOM 663 O O . THR A 1 84 ? -0.673 0.084 -16.722 1.00 89.81 84 THR A O 1
ATOM 666 N N . PHE A 1 85 ? 1.266 0.567 -17.743 1.00 89.75 85 PHE A N 1
ATOM 667 C CA . PHE A 1 85 ? 1.090 -0.426 -18.801 1.00 89.75 85 PHE A CA 1
ATOM 668 C C . PHE A 1 85 ? 0.990 -1.852 -18.240 1.00 89.75 85 PHE A C 1
ATOM 670 O O . PHE A 1 85 ? 0.074 -2.588 -18.618 1.00 89.75 85 PHE A O 1
ATOM 677 N N . LEU A 1 86 ? 1.887 -2.231 -17.321 1.00 88.88 86 LEU A N 1
ATOM 678 C CA . LEU A 1 86 ? 1.908 -3.565 -16.712 1.00 88.88 86 LEU A CA 1
ATOM 679 C C . LEU A 1 86 ? 0.613 -3.861 -15.949 1.00 88.88 86 LEU A C 1
ATOM 681 O O . LEU A 1 86 ? -0.003 -4.905 -16.179 1.00 88.88 86 LEU A O 1
ATOM 685 N N . VAL A 1 87 ? 0.161 -2.925 -15.111 1.00 92.00 87 VAL A N 1
ATOM 686 C CA . VAL A 1 87 ? -1.084 -3.066 -14.340 1.00 92.00 87 VAL A CA 1
ATOM 687 C C . VAL A 1 87 ? -2.298 -3.122 -15.266 1.00 92.00 87 VAL A C 1
ATOM 689 O O . VAL A 1 87 ? -3.160 -3.992 -15.148 1.00 92.00 87 VAL A O 1
ATOM 692 N N . ASN A 1 88 ? -2.372 -2.229 -16.254 1.00 93.06 88 ASN A N 1
ATOM 693 C CA . ASN A 1 88 ? -3.550 -2.127 -17.112 1.00 93.06 88 ASN A CA 1
ATOM 694 C C . ASN A 1 88 ? -3.724 -3.317 -18.063 1.00 93.06 88 ASN A C 1
ATOM 696 O O . ASN A 1 88 ? -4.866 -3.603 -18.448 1.00 93.06 88 ASN A O 1
ATOM 700 N N . LYS A 1 89 ? -2.619 -3.978 -18.441 1.00 93.00 89 LYS A N 1
ATOM 701 C CA . LYS A 1 89 ? -2.587 -5.195 -19.268 1.00 93.00 89 LYS A CA 1
ATOM 702 C C . LYS A 1 89 ? -2.704 -6.493 -18.466 1.00 93.00 89 LYS A C 1
ATOM 704 O O . LYS A 1 89 ? -2.902 -7.534 -19.084 1.00 93.00 89 LYS A O 1
ATOM 709 N N . GLY A 1 90 ? -2.626 -6.432 -17.136 1.00 88.69 90 GLY A N 1
ATOM 710 C CA . GLY A 1 90 ? -2.719 -7.603 -16.263 1.00 88.69 90 GLY A CA 1
ATOM 711 C C . GLY A 1 90 ? -1.413 -8.388 -16.116 1.00 88.69 90 GLY A C 1
ATOM 712 O O . GLY A 1 90 ? -1.454 -9.548 -15.729 1.00 88.69 90 GLY A O 1
ATOM 713 N N . TYR A 1 91 ? -0.262 -7.778 -16.425 1.00 85.25 91 TYR A N 1
ATOM 714 C CA . TYR A 1 91 ? 1.049 -8.337 -16.065 1.00 85.25 91 TYR A CA 1
ATOM 715 C C . TYR A 1 91 ? 1.373 -8.122 -14.579 1.00 85.25 91 TYR A C 1
ATOM 717 O O . TYR A 1 91 ? 2.142 -8.885 -14.004 1.00 85.25 91 TYR A O 1
ATOM 725 N N . ALA A 1 92 ? 0.788 -7.083 -13.977 1.00 86.62 92 ALA A N 1
ATOM 726 C CA . ALA A 1 92 ? 0.773 -6.842 -12.541 1.00 86.62 92 ALA A CA 1
ATOM 727 C C . ALA A 1 92 ? -0.676 -6.646 -12.075 1.00 86.62 92 ALA A C 1
ATOM 729 O O . ALA A 1 92 ? -1.497 -6.076 -12.797 1.00 86.62 92 ALA A O 1
ATOM 730 N N . ASP A 1 93 ? -0.991 -7.103 -10.869 1.00 86.69 93 ASP A N 1
ATOM 731 C CA . ASP A 1 93 ? -2.326 -7.001 -10.284 1.00 86.69 93 ASP A CA 1
ATOM 732 C C . ASP A 1 93 ? -2.602 -5.608 -9.729 1.00 86.69 93 ASP A C 1
ATOM 734 O O . ASP A 1 93 ? -3.738 -5.142 -9.793 1.00 86.69 93 ASP A O 1
ATOM 738 N N . PHE A 1 94 ? -1.577 -4.941 -9.201 1.00 90.00 94 PHE A N 1
ATOM 739 C CA . PHE A 1 94 ? -1.626 -3.579 -8.677 1.00 90.00 94 PHE A CA 1
ATOM 740 C C . PHE A 1 94 ? -0.219 -2.972 -8.648 1.00 90.00 94 PHE A C 1
ATOM 742 O O . PHE A 1 94 ? 0.780 -3.663 -8.865 1.00 90.00 94 PHE A O 1
ATOM 749 N N . THR A 1 95 ? -0.138 -1.669 -8.386 1.00 87.62 95 THR A N 1
ATOM 750 C CA . THR A 1 95 ? 1.135 -0.974 -8.179 1.00 87.62 95 THR A CA 1
ATOM 751 C C . THR A 1 95 ? 1.215 -0.312 -6.816 1.00 87.62 95 THR A C 1
ATOM 753 O O . THR A 1 95 ? 0.211 0.191 -6.312 1.00 87.62 95 THR A O 1
ATOM 756 N N . VAL A 1 96 ? 2.420 -0.259 -6.253 1.00 85.75 96 VAL A N 1
ATOM 757 C CA . VAL A 1 96 ? 2.744 0.517 -5.053 1.00 85.75 96 VAL A CA 1
ATOM 758 C C . VAL A 1 96 ? 3.683 1.651 -5.445 1.00 85.75 96 VAL A C 1
ATOM 760 O O . VAL A 1 96 ? 4.784 1.415 -5.939 1.00 85.75 96 VAL A O 1
ATOM 763 N N . SER A 1 97 ? 3.256 2.889 -5.209 1.00 82.25 97 SER A N 1
ATOM 764 C CA . SER A 1 97 ? 4.074 4.083 -5.444 1.00 82.25 97 SER A CA 1
ATOM 765 C C . SER A 1 97 ? 3.615 5.235 -4.550 1.00 82.25 97 SER A C 1
ATOM 767 O O . SER A 1 97 ? 2.506 5.225 -4.018 1.00 82.25 97 SER A O 1
ATOM 769 N N . GLU A 1 98 ? 4.475 6.228 -4.354 1.00 75.44 98 GLU A N 1
ATOM 770 C CA . GLU A 1 98 ? 4.091 7.499 -3.727 1.00 75.44 98 GLU A CA 1
ATOM 771 C C . GLU A 1 98 ? 3.715 8.567 -4.760 1.00 75.44 98 GLU A C 1
ATOM 773 O O . GLU A 1 98 ? 3.059 9.546 -4.392 1.00 75.44 98 GLU A O 1
ATOM 778 N N . ASP A 1 99 ? 4.069 8.350 -6.030 1.00 78.44 99 ASP A N 1
ATOM 779 C CA . ASP A 1 99 ? 3.915 9.327 -7.102 1.00 78.44 99 ASP A CA 1
ATOM 780 C C . ASP A 1 99 ? 2.510 9.288 -7.694 1.00 78.44 99 ASP A C 1
ATOM 782 O O . ASP A 1 99 ? 2.044 8.296 -8.263 1.00 78.44 99 ASP A O 1
ATOM 786 N N . SER A 1 100 ? 1.805 10.410 -7.542 1.00 83.75 100 SER A N 1
ATOM 787 C CA . SER A 1 100 ? 0.428 10.576 -8.012 1.00 83.75 100 SER A CA 1
ATOM 788 C C . SER A 1 100 ? 0.288 10.523 -9.533 1.00 83.75 100 SER A C 1
ATOM 790 O O . SER A 1 100 ? -0.831 10.386 -10.029 1.00 83.75 100 SER A O 1
ATOM 792 N N . ASP A 1 101 ? 1.393 10.609 -10.269 1.00 84.88 101 ASP A N 1
ATOM 793 C CA . ASP A 1 101 ? 1.426 10.674 -11.730 1.00 84.88 101 ASP A CA 1
ATOM 794 C C . ASP A 1 101 ? 0.902 9.383 -12.375 1.00 84.88 101 ASP A C 1
ATOM 796 O O . ASP A 1 101 ? 0.296 9.426 -13.449 1.00 84.88 101 ASP A O 1
ATOM 800 N N . LEU A 1 102 ? 0.963 8.250 -11.664 1.00 85.38 102 LEU A N 1
ATOM 801 C CA . LEU A 1 102 ? 0.275 7.009 -12.043 1.00 85.38 102 LEU A CA 1
ATOM 802 C C . LEU A 1 102 ? -1.226 7.202 -12.300 1.00 85.38 102 LEU A C 1
ATOM 804 O O . LEU A 1 102 ? -1.800 6.525 -13.156 1.00 85.38 102 LEU A O 1
ATOM 808 N N . LEU A 1 103 ? -1.882 8.127 -11.589 1.00 86.88 103 LEU A N 1
ATOM 809 C CA . LEU A 1 103 ? -3.288 8.453 -11.843 1.00 86.88 103 LEU A CA 1
ATOM 810 C C . LEU A 1 103 ? -3.457 9.210 -13.161 1.00 86.88 103 LEU A C 1
ATOM 812 O O . LEU A 1 103 ? -4.413 8.947 -13.889 1.00 86.88 103 LEU A O 1
ATOM 816 N N . ALA A 1 104 ? -2.529 10.109 -13.498 1.00 88.81 104 ALA A N 1
ATOM 817 C CA . ALA A 1 104 ? -2.550 10.844 -14.763 1.00 88.81 104 ALA A CA 1
ATOM 818 C C . ALA A 1 104 ? -2.337 9.908 -15.965 1.00 88.81 104 ALA A C 1
ATOM 820 O O . ALA A 1 104 ? -2.998 10.058 -16.994 1.00 88.81 104 ALA A O 1
ATOM 821 N N . TYR A 1 105 ? -1.502 8.877 -15.805 1.00 89.81 105 TYR A N 1
ATOM 822 C CA . TYR A 1 105 ? -1.357 7.792 -16.781 1.00 89.81 105 TYR A CA 1
ATOM 823 C C . TYR A 1 105 ? -2.539 6.806 -16.806 1.00 89.81 105 TYR A C 1
ATOM 825 O O . TYR A 1 105 ? -2.573 5.923 -17.663 1.00 89.81 105 TYR A O 1
ATOM 833 N N . GLN A 1 106 ? -3.541 6.979 -15.935 1.00 93.44 106 GLN A N 1
ATOM 834 C CA . GLN A 1 106 ? -4.740 6.137 -15.823 1.00 93.44 106 GLN A CA 1
ATOM 835 C C . GLN A 1 106 ? -4.433 4.704 -15.362 1.00 93.44 106 GLN A C 1
ATOM 837 O O . GLN A 1 106 ? -4.988 3.726 -15.878 1.00 93.44 106 GLN A O 1
ATOM 842 N N . CYS A 1 107 ? -3.544 4.552 -14.382 1.00 91.56 107 CYS A N 1
ATOM 843 C CA . CYS A 1 107 ? -3.317 3.266 -13.738 1.00 91.56 107 CYS A CA 1
ATOM 844 C C . CYS A 1 107 ? -4.561 2.824 -12.955 1.00 91.56 107 CYS A C 1
ATOM 846 O O . CYS A 1 107 ? -5.069 3.547 -12.099 1.00 91.56 107 CYS A O 1
ATOM 848 N N . LYS A 1 108 ? -5.068 1.621 -13.255 1.00 89.81 108 LYS A N 1
ATOM 849 C CA . LYS A 1 108 ? -6.348 1.127 -12.714 1.00 89.81 108 LYS A CA 1
ATOM 850 C C . LYS A 1 108 ? -6.320 0.821 -11.217 1.00 89.81 108 LYS A C 1
ATOM 852 O O . LYS A 1 108 ? -7.357 0.913 -10.568 1.00 89.81 108 LYS A O 1
ATOM 857 N N . LYS A 1 109 ? -5.178 0.376 -10.688 1.00 90.69 109 LYS A N 1
ATOM 858 C CA . LYS A 1 109 ? -5.054 -0.153 -9.322 1.00 90.69 109 LYS A CA 1
ATOM 859 C C . LYS A 1 109 ? -3.749 0.326 -8.694 1.00 90.69 109 LYS A C 1
ATOM 861 O O . LYS A 1 109 ? -2.703 -0.288 -8.893 1.00 90.69 109 LYS A O 1
ATOM 866 N N . VAL A 1 110 ? -3.829 1.429 -7.953 1.00 88.38 110 VAL A N 1
ATOM 867 C CA . VAL A 1 110 ? -2.681 2.079 -7.306 1.00 88.38 110 VAL A CA 1
ATOM 868 C C . VAL A 1 110 ? -2.863 2.076 -5.795 1.00 88.38 110 VAL A C 1
ATOM 870 O O . VAL A 1 110 ? -3.896 2.515 -5.290 1.00 88.38 110 VAL A O 1
ATOM 873 N N . LEU A 1 111 ? -1.841 1.618 -5.080 1.00 84.44 111 LEU A N 1
ATOM 874 C CA . LEU A 1 111 ? -1.726 1.715 -3.635 1.00 84.44 111 LEU A CA 1
ATOM 875 C C . LEU A 1 111 ? -0.717 2.815 -3.285 1.00 84.44 111 LEU A C 1
ATOM 877 O O . LEU A 1 111 ? 0.486 2.671 -3.510 1.00 84.44 111 LEU A O 1
ATOM 881 N N . PHE A 1 112 ? -1.219 3.917 -2.731 1.00 80.25 112 PHE A N 1
ATOM 882 C CA . PHE A 1 112 ? -0.392 5.046 -2.314 1.00 80.25 112 PHE A CA 1
ATOM 883 C C . PHE A 1 112 ? 0.120 4.901 -0.887 1.00 80.25 112 PHE A C 1
ATOM 885 O O . PHE A 1 112 ? -0.630 4.479 -0.010 1.00 80.25 112 PHE A O 1
ATOM 892 N N . LYS A 1 113 ? 1.352 5.377 -0.643 1.00 65.31 113 LYS A N 1
ATOM 893 C CA . LYS A 1 113 ? 1.919 5.557 0.710 1.00 65.31 113 LYS A CA 1
ATOM 894 C C . LYS A 1 113 ? 1.815 4.295 1.569 1.00 65.31 113 LYS A C 1
ATOM 896 O O . LYS A 1 113 ? 1.368 4.348 2.714 1.00 65.31 113 LYS A O 1
ATOM 901 N N . LEU A 1 114 ? 2.225 3.160 1.009 1.00 61.94 114 LEU A N 1
ATOM 902 C CA . LEU A 1 114 ? 2.428 1.966 1.817 1.00 61.94 114 LEU A CA 1
ATOM 903 C C . LEU A 1 114 ? 3.554 2.284 2.815 1.00 61.94 114 LEU A C 1
ATOM 905 O O . LEU A 1 114 ? 4.667 2.594 2.411 1.00 61.94 114 LEU A O 1
ATOM 909 N N . GLU A 1 115 ? 3.274 2.289 4.114 1.00 56.53 115 GLU A N 1
ATOM 910 C CA . GLU A 1 115 ? 4.322 2.407 5.129 1.00 56.53 115 GLU A CA 1
ATOM 911 C C . GLU A 1 115 ? 4.767 0.998 5.530 1.00 56.53 115 GLU A C 1
ATOM 913 O O . GLU A 1 115 ? 3.957 0.183 5.958 1.00 56.53 115 GLU A O 1
ATOM 918 N N . THR A 1 116 ? 6.059 0.691 5.388 1.00 52.75 116 THR A N 1
ATOM 919 C CA . THR A 1 116 ? 6.636 -0.634 5.698 1.00 52.75 116 THR A CA 1
ATOM 920 C C . THR A 1 116 ? 6.900 -0.859 7.190 1.00 52.75 116 THR A C 1
ATOM 922 O O . THR A 1 116 ? 7.524 -1.848 7.562 1.00 52.75 116 THR A O 1
ATOM 925 N N . ASN A 1 117 ? 6.457 0.053 8.059 1.00 45.69 117 ASN A N 1
ATOM 926 C CA . ASN A 1 117 ? 6.783 0.035 9.482 1.00 45.69 117 ASN A CA 1
ATOM 927 C C . ASN A 1 117 ? 5.556 -0.370 10.306 1.00 45.69 117 ASN A C 1
ATOM 929 O O . ASN A 1 117 ? 4.901 0.497 10.882 1.00 45.69 117 ASN A O 1
ATOM 933 N N . GLY A 1 118 ? 5.297 -1.678 10.380 1.00 49.78 118 GLY A N 1
ATOM 934 C CA . GLY A 1 118 ? 4.330 -2.278 11.302 1.00 49.78 118 GLY A CA 1
ATOM 935 C C . GLY A 1 118 ? 2.879 -2.042 10.889 1.00 49.78 118 GLY A C 1
ATOM 936 O O . GLY A 1 118 ? 2.405 -0.912 10.810 1.00 49.78 118 GLY A O 1
ATOM 937 N N . THR A 1 119 ? 2.177 -3.140 10.651 1.00 57.22 119 THR A N 1
ATOM 938 C CA . THR A 1 119 ? 0.842 -3.315 10.055 1.00 57.22 119 THR A CA 1
ATOM 939 C C . THR A 1 119 ? -0.312 -2.481 10.629 1.00 57.22 119 THR A C 1
ATOM 941 O O . THR A 1 119 ? -1.404 -2.500 10.066 1.00 57.22 119 THR A O 1
ATOM 944 N N . ASP A 1 120 ? -0.097 -1.702 11.691 1.00 68.88 120 ASP A N 1
ATOM 945 C CA . ASP A 1 120 ? -1.193 -1.194 12.516 1.00 68.88 120 ASP A CA 1
ATOM 946 C C . ASP A 1 120 ? -1.233 0.334 12.598 1.00 68.88 120 ASP A C 1
ATOM 948 O O . ASP A 1 120 ? -2.240 0.881 13.019 1.00 68.88 120 ASP A O 1
ATOM 952 N N . LYS A 1 121 ? -0.221 1.074 12.120 1.00 75.06 121 LYS A N 1
ATOM 953 C CA . LYS A 1 121 ? -0.232 2.552 12.210 1.00 75.06 121 LYS A CA 1
ATOM 954 C C . LYS A 1 121 ? -1.356 3.200 11.404 1.00 75.06 121 LYS A C 1
ATOM 956 O O . LYS A 1 121 ? -1.953 4.187 11.831 1.00 75.06 121 LYS A O 1
ATOM 961 N N . PHE A 1 122 ? -1.657 2.669 10.223 1.00 76.69 122 PHE A N 1
ATOM 962 C CA . PHE A 1 122 ? -2.768 3.184 9.425 1.00 76.69 122 PHE A CA 1
ATOM 963 C C . PHE A 1 122 ? -4.112 2.895 10.107 1.00 76.69 122 PHE A C 1
ATOM 965 O O . PHE A 1 122 ? -4.932 3.801 10.258 1.00 76.69 122 PHE A O 1
ATOM 972 N N . THR A 1 123 ? -4.292 1.666 10.592 1.00 79.88 123 THR A N 1
ATOM 973 C CA . THR A 1 123 ? -5.462 1.244 11.371 1.00 79.88 123 THR A CA 1
ATOM 974 C C . THR A 1 123 ? -5.619 2.093 12.633 1.00 79.88 123 THR A C 1
ATOM 976 O O . THR A 1 123 ? -6.685 2.660 12.862 1.00 79.88 123 THR A O 1
ATOM 979 N N . ASP A 1 124 ? -4.542 2.297 13.389 1.00 83.62 124 ASP A N 1
ATOM 980 C CA . ASP A 1 124 ? -4.502 3.124 14.592 1.00 83.62 124 ASP A CA 1
ATOM 981 C C . ASP A 1 124 ? -4.873 4.575 14.286 1.00 83.62 124 ASP A C 1
ATOM 983 O O . ASP A 1 124 ? -5.638 5.195 15.022 1.00 83.62 124 ASP A O 1
ATOM 987 N N . MET A 1 125 ? -4.372 5.127 13.177 1.00 85.06 125 MET A N 1
ATOM 988 C CA . MET A 1 125 ? -4.734 6.468 12.721 1.00 85.06 125 MET A CA 1
ATOM 989 C C . MET A 1 125 ? -6.232 6.567 12.413 1.00 85.06 125 MET A C 1
ATOM 991 O O . MET A 1 125 ? -6.857 7.559 12.791 1.00 85.06 125 MET A O 1
ATOM 995 N N . CYS A 1 126 ? -6.808 5.567 11.743 1.00 84.19 126 CYS A N 1
ATOM 996 C CA . CYS A 1 126 ? -8.235 5.519 11.430 1.00 84.19 126 CYS A CA 1
ATOM 997 C C . CYS A 1 126 ? -9.092 5.415 12.697 1.00 84.19 126 CYS A C 1
ATOM 999 O O . CYS A 1 126 ? -10.008 6.217 12.869 1.00 84.19 126 CYS A O 1
ATOM 1001 N N . ILE A 1 127 ? -8.754 4.511 13.621 1.00 87.31 127 ILE A N 1
ATOM 1002 C CA . ILE A 1 127 ? -9.458 4.379 14.905 1.00 87.31 127 ILE A CA 1
ATOM 1003 C C . ILE A 1 127 ? -9.339 5.688 15.705 1.00 87.31 127 ILE A C 1
ATOM 1005 O O . ILE A 1 127 ? -10.322 6.186 16.246 1.00 87.31 127 ILE A O 1
ATOM 1009 N N . ALA A 1 128 ? -8.153 6.304 15.733 1.00 85.06 128 ALA A N 1
ATOM 1010 C CA . ALA A 1 128 ? -7.896 7.556 16.445 1.00 85.06 128 ALA A CA 1
ATOM 1011 C C . ALA A 1 128 ? -8.661 8.758 15.873 1.00 85.06 128 ALA A C 1
ATOM 1013 O O . ALA A 1 128 ? -9.028 9.670 16.616 1.00 85.06 128 ALA A O 1
ATOM 1014 N N . ALA A 1 129 ? -8.859 8.787 14.554 1.00 87.44 129 ALA A N 1
ATOM 1015 C CA . ALA A 1 129 ? -9.644 9.807 13.868 1.00 87.44 129 ALA A CA 1
ATOM 1016 C C . ALA A 1 129 ? -11.158 9.627 14.064 1.00 87.44 129 ALA A C 1
ATOM 1018 O O . ALA A 1 129 ? -11.905 10.586 13.835 1.00 87.44 129 ALA A O 1
ATOM 1019 N N . GLY A 1 130 ? -11.576 8.450 14.539 1.00 85.56 130 GLY A N 1
ATOM 1020 C CA . GLY A 1 130 ? -12.954 8.044 14.784 1.00 85.56 130 GLY A CA 1
ATOM 1021 C C . GLY A 1 130 ? -13.421 7.024 13.750 1.00 85.56 130 GLY A C 1
ATOM 1022 O O . GLY A 1 130 ? -13.214 7.208 12.551 1.00 85.56 130 GLY A O 1
ATOM 1023 N N . CYS A 1 131 ? -14.064 5.960 14.222 1.00 86.88 131 CYS A N 1
ATOM 1024 C CA . CYS A 1 131 ? -14.636 4.897 13.401 1.00 86.88 131 CYS A CA 1
ATOM 1025 C C . CYS A 1 131 ? -15.926 4.358 14.035 1.00 86.88 131 CYS A C 1
ATOM 1027 O O . CYS A 1 131 ? -16.251 4.700 15.169 1.00 86.88 131 CYS A O 1
ATOM 1029 N N . ASP A 1 132 ? -16.622 3.460 13.339 1.00 86.25 132 ASP A N 1
ATOM 1030 C CA . ASP A 1 132 ? -17.892 2.888 13.813 1.00 86.25 132 ASP A CA 1
ATOM 1031 C C . ASP A 1 132 ? -17.762 2.101 15.131 1.00 86.25 132 ASP A C 1
ATOM 1033 O O . ASP A 1 132 ? -18.741 1.923 15.854 1.00 86.25 132 ASP A O 1
ATOM 1037 N N . TYR A 1 133 ? -16.554 1.634 15.464 1.00 85.88 133 TYR A N 1
ATOM 1038 C CA . TYR A 1 133 ? -16.277 0.872 16.686 1.00 85.88 133 TYR A CA 1
ATOM 1039 C C . TYR A 1 133 ? -15.811 1.746 17.858 1.00 85.88 133 TYR A C 1
ATOM 1041 O O . TYR A 1 133 ? -15.833 1.296 19.005 1.00 85.88 133 TYR A O 1
ATOM 1049 N N . LEU A 1 134 ? -15.357 2.974 17.582 1.00 88.38 134 LEU A N 1
ATOM 1050 C CA . LEU A 1 134 ? -14.848 3.903 18.585 1.00 88.38 134 LEU A CA 1
ATOM 1051 C C . LEU A 1 134 ? -14.917 5.346 18.075 1.00 88.38 134 LEU A C 1
ATOM 1053 O O . LEU A 1 134 ? -14.215 5.715 17.129 1.00 88.38 134 LEU A O 1
ATOM 1057 N N . ASP A 1 135 ? -15.708 6.169 18.762 1.00 89.12 135 ASP A N 1
ATOM 1058 C CA . ASP A 1 135 ? -15.732 7.615 18.552 1.00 89.12 135 ASP A CA 1
ATOM 1059 C C . ASP A 1 135 ? -14.358 8.227 18.818 1.00 89.12 135 ASP A C 1
ATOM 1061 O O . ASP A 1 135 ? -13.636 7.809 19.723 1.00 89.12 135 ASP A O 1
ATOM 1065 N N . ASN A 1 136 ? -14.012 9.281 18.083 1.00 88.12 136 ASN A N 1
ATOM 1066 C CA . ASN A 1 136 ? -12.772 9.995 18.346 1.00 88.12 136 ASN A CA 1
ATOM 1067 C C . ASN A 1 136 ? -12.797 10.760 19.674 1.00 88.12 136 ASN A C 1
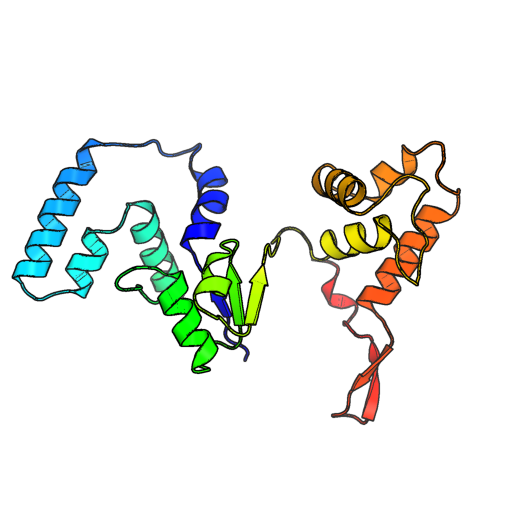ATOM 1069 O O . ASN A 1 136 ? -13.831 11.183 20.194 1.00 88.12 136 ASN A O 1
ATOM 1073 N N . ILE A 1 137 ? -11.604 11.025 20.206 1.00 86.38 137 ILE A N 1
ATOM 1074 C CA . ILE A 1 137 ? -11.461 12.008 21.279 1.00 86.38 137 ILE A CA 1
ATOM 1075 C C . ILE A 1 137 ? -11.763 13.389 20.697 1.00 86.38 137 ILE A C 1
ATOM 1077 O O . ILE A 1 137 ? -11.181 13.801 19.689 1.00 86.38 137 ILE A O 1
ATOM 1081 N N . ARG A 1 138 ? -12.634 14.145 21.374 1.00 85.81 138 ARG A N 1
ATOM 1082 C CA . ARG A 1 138 ? -13.032 15.492 20.952 1.00 85.81 138 ARG A CA 1
ATOM 1083 C C . ARG A 1 138 ? -11.813 16.347 20.594 1.00 85.81 138 ARG A C 1
ATOM 1085 O O . ARG A 1 138 ? -10.956 16.632 21.429 1.00 85.81 138 ARG A O 1
ATOM 1092 N N . GLY A 1 139 ? -11.784 16.819 19.350 1.00 83.12 139 GLY A N 1
ATOM 1093 C CA . GLY A 1 139 ? -10.715 17.675 18.838 1.00 83.12 139 GLY A CA 1
ATOM 1094 C C . GLY A 1 139 ? -9.536 16.928 18.213 1.00 83.12 139 GLY A C 1
ATOM 1095 O O . GLY A 1 139 ? -8.585 17.602 17.803 1.00 83.12 139 GLY A O 1
ATOM 1096 N N . ILE A 1 140 ? -9.600 15.597 18.098 1.00 84.81 140 ILE A N 1
ATOM 1097 C CA . ILE A 1 140 ? -8.678 14.751 17.332 1.00 84.81 140 ILE A CA 1
ATOM 1098 C C . ILE A 1 140 ? -9.398 14.251 16.075 1.00 84.81 140 ILE A C 1
ATOM 1100 O O . ILE A 1 140 ? -10.193 13.327 16.125 1.00 84.81 140 ILE A O 1
ATOM 1104 N N . GLY A 1 141 ? -9.119 14.888 14.938 1.00 79.62 141 GLY A N 1
ATOM 1105 C CA . GLY A 1 141 ? -9.510 14.390 13.615 1.00 79.62 141 GLY A CA 1
ATOM 1106 C C . GLY A 1 141 ? -8.314 13.810 12.861 1.00 79.62 141 GLY A C 1
ATOM 1107 O O . GLY A 1 141 ? -7.189 13.827 13.368 1.00 79.62 141 GLY A O 1
ATOM 1108 N N . ILE A 1 142 ? -8.531 13.387 11.615 1.00 82.19 142 ILE A N 1
ATOM 1109 C CA . ILE A 1 142 ? -7.554 12.633 10.807 1.00 82.19 142 ILE A CA 1
ATOM 1110 C C . ILE A 1 142 ? -6.151 13.262 10.740 1.00 82.19 142 ILE A C 1
ATOM 1112 O O . ILE A 1 142 ? -5.154 12.572 10.919 1.00 82.19 142 ILE A O 1
ATOM 1116 N N . ASN A 1 143 ? -6.046 14.586 10.591 1.00 81.31 143 ASN A N 1
ATOM 1117 C CA . ASN A 1 143 ? -4.749 15.272 10.512 1.00 81.31 143 ASN A CA 1
ATOM 1118 C C . ASN A 1 143 ? -3.960 15.212 11.831 1.00 81.31 143 ASN A C 1
ATOM 1120 O O . ASN A 1 143 ? -2.739 15.061 11.821 1.00 81.31 143 ASN A O 1
ATOM 1124 N N . LYS A 1 144 ? -4.648 15.326 12.976 1.00 82.88 144 LYS A N 1
ATOM 1125 C CA . LYS A 1 144 ? -4.012 15.208 14.297 1.00 82.88 144 LYS A CA 1
ATOM 1126 C C . LYS A 1 144 ? -3.731 13.754 14.647 1.00 82.88 144 LYS A C 1
ATOM 1128 O O . LYS A 1 144 ? -2.665 13.485 15.183 1.00 82.88 144 LYS A O 1
ATOM 1133 N N . ALA A 1 145 ? -4.642 12.842 14.308 1.00 82.38 145 ALA A N 1
ATOM 1134 C CA . ALA A 1 145 ? -4.443 11.405 14.457 1.00 82.38 145 ALA A CA 1
ATOM 1135 C C . ALA A 1 145 ? -3.190 10.946 13.699 1.00 82.38 145 ALA A C 1
ATOM 1137 O O . ALA A 1 145 ? -2.319 10.318 14.290 1.00 82.38 145 ALA A O 1
ATOM 1138 N N . LYS A 1 146 ? -3.034 11.374 12.439 1.00 81.00 146 LYS A N 1
ATOM 1139 C CA . LYS A 1 146 ? -1.836 11.103 11.640 1.00 81.00 146 LYS A CA 1
ATOM 1140 C C . LYS A 1 146 ? -0.571 11.574 12.345 1.00 81.00 146 LYS A C 1
ATOM 1142 O O . LYS A 1 146 ? 0.367 10.801 12.478 1.00 81.00 146 LYS A O 1
ATOM 1147 N N . LYS A 1 147 ? -0.556 12.827 12.813 1.00 80.44 147 LYS A N 1
ATOM 1148 C CA . LYS A 1 147 ? 0.596 13.401 13.518 1.00 80.44 147 LYS A CA 1
ATOM 1149 C C . LYS A 1 147 ? 0.953 12.577 14.760 1.00 80.44 147 LYS 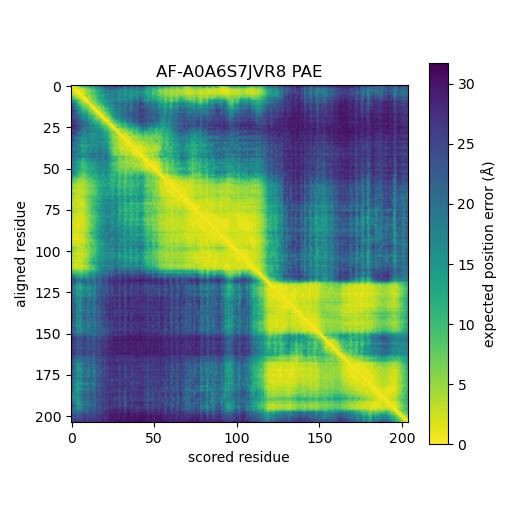A C 1
ATOM 1151 O O . LYS A 1 147 ? 2.097 12.167 14.917 1.00 80.44 147 LYS A O 1
ATOM 1156 N N . ILE A 1 148 ? -0.053 12.275 15.578 1.00 77.31 148 ILE A N 1
ATOM 1157 C CA . ILE A 1 148 ? 0.063 11.482 16.806 1.00 77.31 148 ILE A CA 1
ATOM 1158 C C . ILE A 1 148 ? 0.668 10.099 16.533 1.00 77.31 148 ILE A C 1
ATOM 1160 O O . ILE A 1 148 ? 1.606 9.707 17.225 1.00 77.31 148 ILE A O 1
ATOM 1164 N N . VAL A 1 149 ? 0.158 9.388 15.525 1.00 76.25 149 VAL A N 1
ATOM 1165 C CA . VAL A 1 149 ? 0.593 8.026 15.183 1.00 76.25 149 VAL A CA 1
ATOM 1166 C C . VAL A 1 149 ? 1.949 8.016 14.466 1.00 76.25 149 VAL A C 1
ATOM 1168 O O . VAL A 1 149 ? 2.734 7.088 14.637 1.00 76.25 149 VAL A O 1
ATOM 1171 N N . SER A 1 150 ? 2.272 9.064 13.702 1.00 70.50 150 SER A N 1
ATOM 1172 C CA . SER A 1 150 ? 3.577 9.183 13.039 1.00 70.50 150 SER A CA 1
ATOM 1173 C C . SER A 1 150 ? 4.720 9.527 13.999 1.00 70.50 150 SER A C 1
ATOM 1175 O O . SER A 1 150 ? 5.855 9.130 13.753 1.00 70.50 150 SER A O 1
ATOM 1177 N N . GLU A 1 151 ? 4.435 10.262 15.080 1.00 67.75 151 GLU A N 1
ATOM 1178 C CA . GLU A 1 151 ? 5.443 10.768 16.026 1.00 67.75 151 GLU A CA 1
ATOM 1179 C C . GLU A 1 151 ? 5.705 9.822 17.210 1.00 67.75 151 GLU A C 1
ATOM 1181 O O . GLU A 1 151 ? 6.705 9.991 17.903 1.00 67.75 151 GLU A O 1
ATOM 1186 N N . ASN A 1 152 ? 4.840 8.831 17.456 1.00 62.41 152 ASN A N 1
ATOM 1187 C CA . ASN A 1 152 ? 4.947 7.934 18.608 1.00 62.41 152 ASN A CA 1
ATOM 1188 C C . ASN A 1 152 ? 4.982 6.471 18.158 1.00 62.41 152 ASN A C 1
ATOM 1190 O O . ASN A 1 152 ? 4.150 6.040 17.366 1.00 62.41 152 ASN A O 1
ATOM 1194 N N . GLU A 1 153 ? 5.925 5.690 18.692 1.00 55.88 153 GLU A N 1
ATOM 1195 C CA . GLU A 1 153 ? 6.049 4.257 18.376 1.00 55.88 153 GLU A CA 1
ATOM 1196 C C . GLU A 1 153 ? 4.872 3.426 18.897 1.00 55.88 153 GLU A C 1
ATOM 1198 O O . GLU A 1 153 ? 4.590 2.357 18.364 1.00 55.88 153 GLU A O 1
ATOM 1203 N N . THR A 1 154 ? 4.154 3.912 19.913 1.00 60.31 154 THR A N 1
ATOM 1204 C CA . THR A 1 154 ? 2.999 3.212 20.485 1.00 60.31 154 THR A CA 1
ATOM 1205 C C . THR A 1 154 ? 1.897 4.214 20.805 1.00 60.31 154 THR A C 1
ATOM 1207 O O . THR A 1 154 ? 2.061 5.074 21.674 1.00 60.31 154 THR A O 1
ATOM 1210 N N . TYR A 1 155 ? 0.751 4.101 20.127 1.00 61.62 155 TYR A N 1
ATOM 1211 C CA . TYR A 1 155 ? -0.404 4.987 20.319 1.00 61.62 155 TYR A CA 1
ATOM 1212 C C . TYR A 1 155 ? -0.907 5.006 21.780 1.00 61.62 155 TYR A C 1
ATOM 1214 O O . TYR A 1 155 ? -1.357 6.041 22.279 1.00 61.62 155 TYR A O 1
ATOM 1222 N N . LEU A 1 156 ? -0.720 3.900 22.514 1.00 60.41 156 LEU A N 1
ATOM 1223 C CA . LEU A 1 156 ? -1.030 3.780 23.945 1.00 60.41 156 LEU A CA 1
ATOM 1224 C C . LEU A 1 156 ? -0.313 4.823 24.820 1.00 60.41 156 LEU A C 1
ATOM 1226 O O . LEU A 1 156 ? -0.917 5.343 25.759 1.00 60.41 156 LEU A O 1
ATOM 1230 N N . ASN A 1 157 ? 0.930 5.190 24.490 1.00 59.41 157 ASN A N 1
ATOM 1231 C CA . ASN A 1 157 ? 1.679 6.207 25.238 1.00 59.41 157 ASN A CA 1
ATOM 1232 C C . ASN A 1 157 ? 1.081 7.606 25.034 1.00 59.41 157 ASN A C 1
ATOM 1234 O O . ASN A 1 157 ? 1.125 8.443 25.934 1.00 59.41 157 ASN A O 1
ATOM 1238 N N . VAL A 1 158 ? 0.453 7.856 23.881 1.00 62.34 158 VAL A N 1
ATOM 1239 C CA . VAL A 1 158 ? -0.182 9.145 23.584 1.00 62.34 158 VAL A CA 1
ATOM 1240 C C . VAL A 1 158 ? -1.520 9.271 24.295 1.00 62.34 158 VAL A C 1
ATOM 1242 O O . VAL A 1 158 ? -1.806 10.322 24.868 1.00 62.34 158 VAL A O 1
ATOM 1245 N N . LEU A 1 159 ? -2.308 8.196 24.354 1.00 62.09 159 LEU A N 1
ATOM 1246 C CA . LEU A 1 159 ? -3.572 8.186 25.095 1.00 62.09 159 LEU A CA 1
ATOM 1247 C C . LEU A 1 159 ? -3.391 8.519 26.580 1.00 62.09 159 LEU A C 1
ATOM 1249 O O . LEU A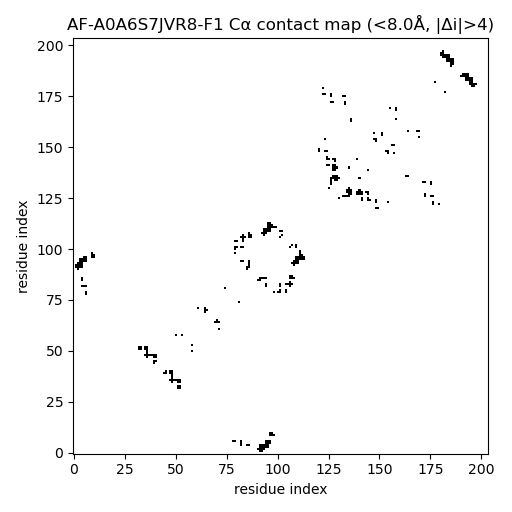 1 159 ? -4.201 9.257 27.138 1.00 62.09 159 LEU A O 1
ATOM 1253 N N . GLN A 1 160 ? -2.304 8.052 27.202 1.00 58.88 160 GLN A N 1
ATOM 1254 C CA . GLN A 1 160 ? -1.985 8.358 28.602 1.00 58.88 160 GLN A CA 1
ATOM 1255 C C . GLN A 1 160 ? -1.653 9.842 28.844 1.00 58.88 160 GLN A C 1
ATOM 1257 O O . GLN A 1 160 ? -1.815 10.337 29.958 1.00 58.88 160 GLN A O 1
ATOM 1262 N N . THR A 1 161 ? -1.224 10.577 27.813 1.00 59.62 161 THR A N 1
ATOM 1263 C CA . THR A 1 161 ? -0.893 12.011 27.923 1.00 59.62 161 THR A CA 1
ATOM 1264 C C . THR A 1 161 ? -2.091 12.940 27.699 1.00 59.62 161 THR A C 1
ATOM 1266 O O . THR A 1 161 ? -2.048 14.119 28.068 1.00 59.62 161 THR A O 1
ATOM 1269 N N . LEU A 1 162 ? -3.195 12.433 27.143 1.00 65.50 162 LEU A N 1
ATOM 1270 C CA . LEU A 1 162 ? -4.393 13.220 26.862 1.00 65.50 162 LEU A CA 1
ATOM 1271 C C . LEU A 1 162 ? -5.289 13.314 28.105 1.00 65.50 162 LEU A C 1
ATOM 1273 O O . LEU A 1 162 ? -6.148 12.471 28.338 1.00 65.50 162 LEU A O 1
ATOM 1277 N N . LYS A 1 163 ? -5.152 14.409 28.868 1.00 62.41 163 LYS A N 1
ATOM 1278 C CA . LYS A 1 163 ? -5.936 14.707 30.093 1.00 62.41 163 LYS A CA 1
ATOM 1279 C C . LYS A 1 163 ? -7.467 14.635 29.943 1.00 62.41 163 LYS A C 1
ATOM 1281 O O . LYS A 1 163 ? -8.166 14.603 30.949 1.00 62.41 163 LYS A O 1
ATOM 1286 N N . PHE A 1 164 ? -7.982 14.662 28.715 1.00 72.62 164 PHE A N 1
ATOM 1287 C CA . PHE A 1 164 ? -9.414 14.690 28.400 1.00 72.62 164 PHE A CA 1
ATOM 1288 C C . PHE A 1 164 ? -9.932 13.380 27.786 1.00 72.62 164 PHE A C 1
ATOM 1290 O O . PHE A 1 164 ? -11.101 13.311 27.412 1.00 72.62 164 PHE A O 1
ATOM 1297 N N . ALA A 1 165 ? -9.079 12.361 27.637 1.00 71.81 165 ALA A N 1
ATOM 1298 C CA . ALA A 1 165 ? -9.494 11.063 27.121 1.00 71.81 165 ALA A CA 1
ATOM 1299 C C . ALA A 1 165 ? -10.356 10.319 28.163 1.00 71.81 165 ALA A C 1
ATOM 1301 O O . ALA A 1 165 ? -10.021 10.336 29.351 1.00 71.81 165 ALA A O 1
ATOM 1302 N N . PRO A 1 166 ? -11.446 9.641 27.756 1.00 79.69 166 PRO A N 1
ATOM 1303 C CA . PRO A 1 166 ? -12.178 8.751 28.651 1.00 79.69 166 PRO A CA 1
ATOM 1304 C C . PRO A 1 166 ? -11.254 7.677 29.241 1.00 79.69 166 PRO A C 1
ATOM 1306 O O . PRO A 1 166 ? -10.440 7.100 28.524 1.00 79.69 166 PRO A O 1
ATOM 1309 N N . ALA A 1 167 ? -11.415 7.344 30.526 1.00 78.62 167 ALA A N 1
ATOM 1310 C CA . ALA A 1 167 ? -10.548 6.371 31.206 1.00 78.62 167 ALA A CA 1
ATOM 1311 C C . ALA A 1 167 ? -10.545 4.977 30.543 1.00 78.62 167 ALA A C 1
ATOM 1313 O O . ALA A 1 167 ? -9.549 4.263 30.603 1.00 78.62 167 ALA A O 1
ATOM 1314 N N . ALA A 1 168 ? -11.648 4.601 29.888 1.00 83.81 168 ALA A N 1
ATOM 1315 C CA . ALA A 1 168 ? -11.789 3.333 29.175 1.00 83.81 168 ALA A CA 1
ATOM 1316 C C . ALA A 1 168 ? -11.330 3.385 27.704 1.00 83.81 168 ALA A C 1
ATOM 1318 O O . ALA A 1 168 ? -11.327 2.347 27.045 1.00 83.81 168 ALA A O 1
ATOM 1319 N N . TYR A 1 169 ? -10.942 4.557 27.183 1.00 85.12 169 TYR A N 1
ATOM 1320 C CA . TYR A 1 169 ? -10.667 4.744 25.755 1.00 85.12 169 TYR A CA 1
ATOM 1321 C C . TYR A 1 169 ? -9.562 3.816 25.250 1.00 85.12 169 TYR A C 1
ATOM 1323 O O . TYR A 1 169 ? -9.707 3.234 24.186 1.00 85.12 169 TYR A O 1
ATOM 1331 N N . SER A 1 170 ? -8.494 3.613 26.026 1.00 82.31 170 SER A N 1
ATOM 1332 C CA . SER A 1 170 ? -7.406 2.693 25.665 1.00 82.31 170 SER A CA 1
ATOM 1333 C C . SER A 1 170 ? -7.893 1.258 25.464 1.00 82.31 170 SER A C 1
ATOM 1335 O O . SER A 1 170 ? -7.539 0.619 24.480 1.00 82.31 170 SER A O 1
ATOM 1337 N N . LYS A 1 171 ? -8.759 0.767 26.356 1.00 83.69 171 LYS A N 1
ATOM 1338 C CA . LYS A 1 171 ? -9.350 -0.568 26.238 1.00 83.69 171 LYS A CA 1
ATOM 1339 C C . LYS A 1 171 ? -10.266 -0.665 25.017 1.00 83.69 171 LYS A C 1
ATOM 1341 O O . LYS A 1 171 ? -10.190 -1.649 24.289 1.00 83.69 171 LYS A O 1
ATOM 1346 N N . CYS A 1 172 ? -11.111 0.339 24.790 1.00 86.19 172 CYS A N 1
ATOM 1347 C CA . CYS A 1 172 ? -12.001 0.373 23.627 1.00 86.19 172 CYS A CA 1
ATOM 1348 C C . CYS A 1 172 ? -11.225 0.491 22.310 1.00 86.19 172 CYS A C 1
ATOM 1350 O O . CYS A 1 172 ? -11.629 -0.088 21.309 1.00 86.19 172 CYS A O 1
ATOM 1352 N N . PHE A 1 173 ? -10.094 1.194 22.316 1.00 86.56 173 PHE A N 1
ATOM 1353 C CA . PHE A 1 173 ? -9.209 1.318 21.165 1.00 86.56 173 PHE A CA 1
ATOM 1354 C C . PHE A 1 173 ? -8.597 -0.026 20.788 1.00 86.56 173 PHE A C 1
ATOM 1356 O O . PHE A 1 173 ? -8.690 -0.433 19.634 1.00 86.56 173 PHE A O 1
ATOM 1363 N N . GLU A 1 174 ? -8.051 -0.753 21.766 1.00 83.31 174 GLU A N 1
ATOM 1364 C CA . GLU A 1 174 ? -7.556 -2.111 21.530 1.00 83.31 174 GLU A CA 1
ATOM 1365 C C . GLU A 1 174 ? -8.681 -3.030 21.045 1.00 83.31 174 GLU A C 1
ATOM 1367 O O . GLU A 1 174 ? -8.487 -3.786 20.105 1.00 83.31 174 GLU A O 1
ATOM 1372 N N . GLN A 1 175 ? -9.892 -2.925 21.600 1.00 85.06 175 GLN A N 1
ATOM 1373 C CA . GLN A 1 175 ? -11.040 -3.686 21.095 1.00 85.06 175 GLN A CA 1
ATOM 1374 C C . GLN A 1 175 ? -11.364 -3.355 19.633 1.00 85.06 175 GLN A C 1
ATOM 1376 O O . GLN A 1 175 ? -11.552 -4.276 18.845 1.00 85.06 175 GLN A O 1
ATOM 1381 N N . ALA A 1 176 ? -11.390 -2.075 19.253 1.00 86.75 176 ALA A N 1
ATOM 1382 C CA . ALA A 1 176 ? -11.603 -1.661 17.867 1.00 86.75 176 ALA A CA 1
ATOM 1383 C C . ALA A 1 176 ? -10.504 -2.206 16.942 1.00 86.75 176 ALA A C 1
ATOM 1385 O O . ALA A 1 176 ? -10.808 -2.732 15.873 1.00 86.75 176 ALA A O 1
ATOM 1386 N N . ARG A 1 177 ? -9.240 -2.166 17.380 1.00 85.00 177 ARG A N 1
ATOM 1387 C CA . ARG A 1 177 ? -8.108 -2.763 16.660 1.00 85.00 177 ARG A CA 1
ATOM 1388 C C . ARG A 1 177 ? -8.303 -4.269 16.478 1.00 85.00 177 ARG A C 1
ATOM 1390 O O . ARG A 1 177 ? -8.217 -4.755 15.356 1.00 85.00 177 ARG A O 1
ATOM 1397 N N . MET A 1 178 ? -8.680 -4.996 17.532 1.00 83.50 178 MET A N 1
ATOM 1398 C CA . MET A 1 178 ? -8.985 -6.432 17.446 1.00 83.50 178 MET A CA 1
ATOM 1399 C C . MET A 1 178 ? -10.127 -6.727 16.469 1.00 83.50 178 MET A C 1
ATOM 1401 O O . MET A 1 178 ? -10.049 -7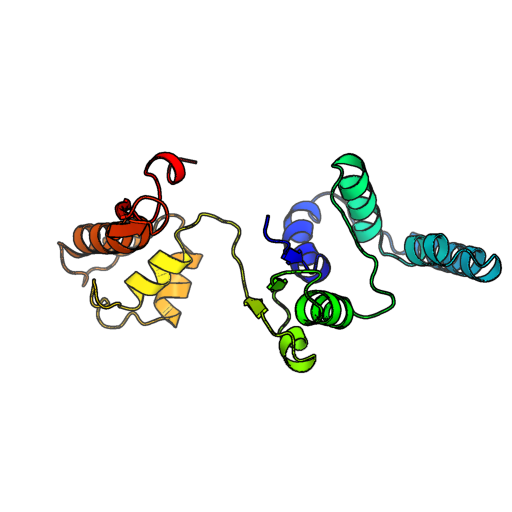.717 15.748 1.00 83.50 178 MET A O 1
ATOM 1405 N N . VAL A 1 179 ? -11.160 -5.877 16.400 1.00 84.88 179 VAL A N 1
ATOM 1406 C CA . VAL A 1 179 ? -12.218 -6.017 15.386 1.00 84.88 179 VAL A CA 1
ATOM 1407 C C . VAL A 1 179 ? -11.618 -5.909 13.984 1.00 84.88 179 VAL A C 1
ATOM 1409 O O . VAL A 1 179 ? -11.823 -6.813 13.185 1.00 84.88 179 VAL A O 1
ATOM 1412 N N . PHE A 1 180 ? -10.808 -4.889 13.690 1.00 82.25 180 PHE A N 1
ATOM 1413 C CA . PHE A 1 180 ? -10.185 -4.750 12.366 1.00 82.25 180 PHE A CA 1
ATOM 1414 C C . PHE A 1 180 ? -9.250 -5.908 11.982 1.00 82.25 180 PHE A C 1
ATOM 1416 O O . PHE A 1 180 ? -9.159 -6.227 10.800 1.00 82.25 180 PHE A O 1
ATOM 1423 N N . HIS A 1 181 ? -8.587 -6.560 12.942 1.00 79.69 181 HIS A N 1
ATOM 1424 C CA . HIS A 1 181 ? -7.715 -7.708 12.656 1.00 79.69 181 HIS A CA 1
ATOM 1425 C C . HIS A 1 181 ? -8.464 -9.041 12.560 1.00 79.69 181 HIS A C 1
ATOM 1427 O O . HIS A 1 181 ? -8.140 -9.879 11.717 1.00 79.69 181 HIS A O 1
ATOM 1433 N N . PHE A 1 182 ? -9.459 -9.255 13.418 1.00 83.88 182 PHE A N 1
ATOM 1434 C CA . PHE A 1 182 ? -10.039 -10.578 13.665 1.00 83.88 182 PHE A CA 1
ATOM 1435 C C . PHE A 1 182 ? -11.532 -10.671 13.371 1.00 83.88 182 PHE A C 1
ATOM 1437 O O . PHE A 1 182 ? -12.155 -11.663 13.755 1.00 83.88 182 PHE A O 1
ATOM 1444 N N . GLN A 1 183 ? -12.119 -9.671 12.705 1.00 85.19 183 GLN A N 1
ATOM 1445 C CA . GLN A 1 183 ? -13.529 -9.706 12.330 1.00 85.19 183 GLN A CA 1
ATOM 1446 C C . GLN A 1 183 ? -13.876 -11.049 11.686 1.00 85.19 183 GLN A C 1
ATOM 1448 O O . GLN A 1 183 ? -13.186 -11.526 10.787 1.00 85.19 183 GLN A O 1
ATOM 1453 N N . THR A 1 184 ? -14.932 -11.681 12.190 1.00 87.25 184 THR A N 1
ATOM 1454 C CA . THR A 1 184 ? -15.377 -12.975 11.684 1.00 87.25 184 THR A CA 1
ATOM 1455 C C . THR A 1 184 ? -15.907 -12.809 10.265 1.00 87.25 184 THR A C 1
ATOM 1457 O O . THR A 1 184 ? -16.802 -12.000 10.015 1.00 87.25 184 THR A O 1
ATOM 1460 N N . VAL A 1 185 ? -15.355 -13.591 9.345 1.00 84.94 185 VAL A N 1
ATOM 1461 C CA . VAL A 1 185 ? -15.735 -13.658 7.933 1.00 84.94 185 VAL A CA 1
ATOM 1462 C C . VAL A 1 185 ? -16.145 -15.088 7.582 1.00 84.94 185 VAL A C 1
ATOM 1464 O O . VAL A 1 185 ? -15.915 -16.015 8.354 1.00 84.94 185 VAL A O 1
ATOM 1467 N N . ILE A 1 186 ? -16.789 -15.280 6.432 1.00 85.50 186 ILE A N 1
ATOM 1468 C CA . ILE A 1 186 ? -17.105 -16.615 5.908 1.00 85.50 186 ILE A CA 1
ATOM 1469 C C . ILE A 1 186 ? -16.048 -16.967 4.867 1.00 85.50 186 ILE A C 1
ATOM 1471 O O . ILE A 1 186 ? -15.868 -16.210 3.913 1.00 85.50 186 ILE A O 1
ATOM 1475 N N . ASP A 1 187 ? -15.387 -18.113 5.027 1.00 82.62 187 ASP A N 1
ATOM 1476 C CA . ASP A 1 187 ? -14.542 -18.686 3.982 1.00 82.62 187 ASP A CA 1
ATOM 1477 C C . ASP A 1 187 ? -15.423 -19.507 3.021 1.00 82.62 187 ASP A C 1
ATOM 1479 O O . ASP A 1 187 ? -15.954 -20.553 3.410 1.00 82.62 187 ASP A O 1
ATOM 1483 N N . PRO A 1 188 ? -15.614 -19.063 1.763 1.00 77.56 188 PRO A N 1
ATOM 1484 C CA . PRO A 1 188 ? -16.497 -19.738 0.815 1.00 77.56 188 PRO A CA 1
ATOM 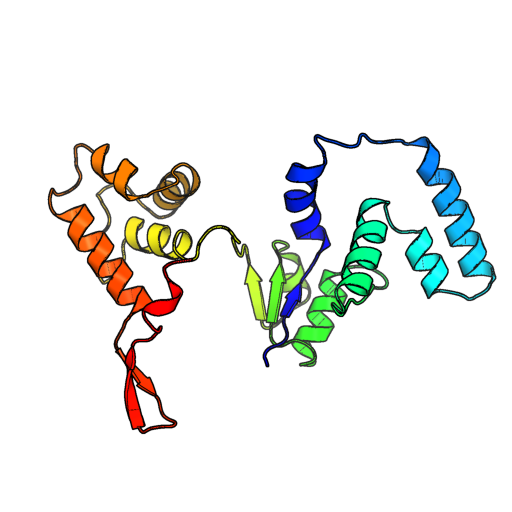1485 C C . PRO A 1 188 ? -15.947 -21.084 0.326 1.00 77.56 188 PRO A C 1
ATOM 1487 O O . PRO A 1 188 ? -16.693 -21.847 -0.282 1.00 77.56 188 PRO A O 1
ATOM 1490 N N . SER A 1 189 ? -14.662 -21.379 0.548 1.00 84.75 189 SER A N 1
ATOM 1491 C CA . SER A 1 189 ? -14.054 -22.644 0.127 1.00 84.75 189 SER A CA 1
ATOM 1492 C C . SER A 1 189 ? -14.436 -23.809 1.042 1.00 84.75 189 SER A C 1
ATOM 1494 O O . SER A 1 189 ? -14.609 -24.932 0.569 1.00 84.75 189 SER A O 1
ATOM 1496 N N . ILE A 1 190 ? -14.619 -23.522 2.333 1.00 90.62 190 ILE A N 1
ATOM 1497 C CA . ILE A 1 190 ? -15.001 -24.496 3.364 1.00 90.62 190 ILE A CA 1
ATOM 1498 C C . ILE A 1 190 ? -16.417 -24.267 3.906 1.00 90.62 190 ILE A C 1
ATOM 1500 O O . ILE A 1 190 ? -16.931 -25.111 4.631 1.00 90.62 190 ILE A O 1
ATOM 1504 N N . CYS A 1 191 ? -17.073 -23.167 3.518 1.00 83.94 191 CYS A N 1
ATOM 1505 C CA . CYS A 1 191 ? -18.408 -22.769 3.975 1.00 83.94 191 CYS A CA 1
ATOM 1506 C C . CYS A 1 191 ? -18.519 -22.623 5.506 1.00 83.94 191 CYS A C 1
ATOM 1508 O O . CYS A 1 191 ? -19.574 -22.889 6.082 1.00 83.94 191 CYS A O 1
ATOM 1510 N N . GLU A 1 192 ? -17.451 -22.163 6.160 1.00 89.31 192 GLU A N 1
ATOM 1511 C CA . GLU A 1 192 ? -17.386 -21.963 7.612 1.00 89.31 192 GLU A CA 1
ATOM 1512 C C . GLU A 1 192 ? -16.992 -20.525 7.971 1.00 89.31 192 GLU A C 1
ATOM 1514 O O . GLU A 1 192 ? -16.438 -19.780 7.160 1.00 89.31 192 GLU A O 1
ATOM 1519 N N . THR A 1 193 ? -17.296 -20.121 9.206 1.00 88.19 193 THR A N 1
ATOM 1520 C CA . THR A 1 193 ? -16.871 -18.829 9.753 1.00 88.19 193 THR A CA 1
ATOM 1521 C C . THR A 1 193 ? -15.449 -18.913 10.297 1.00 88.19 193 THR A C 1
ATOM 1523 O O . THR A 1 193 ? -15.184 -19.714 11.193 1.00 88.19 193 THR A O 1
ATOM 1526 N N . VAL A 1 194 ? -14.565 -18.039 9.820 1.00 86.44 194 VAL A N 1
ATOM 1527 C CA . VAL A 1 194 ? -13.153 -17.940 10.219 1.00 86.44 194 VAL A CA 1
ATOM 1528 C C . VAL A 1 194 ? -12.810 -16.494 10.616 1.00 86.44 194 VAL A C 1
ATOM 1530 O O . VAL A 1 194 ? -13.505 -15.566 10.192 1.00 86.44 194 VAL A O 1
ATOM 1533 N N . PRO A 1 195 ? -11.787 -16.240 11.451 1.00 83.62 195 PRO A N 1
ATOM 1534 C CA . PRO A 1 195 ? -11.293 -14.879 11.659 1.00 83.62 195 PRO A CA 1
ATOM 1535 C C . PRO A 1 195 ? -10.627 -14.339 10.383 1.00 83.62 195 PRO A C 1
ATOM 1537 O O . PRO A 1 195 ? -10.026 -15.100 9.629 1.00 83.62 195 PRO A O 1
ATOM 1540 N N . LEU A 1 196 ? -10.703 -13.022 10.158 1.00 79.44 196 LEU A N 1
ATOM 1541 C CA . LEU A 1 196 ? -10.093 -12.363 8.994 1.00 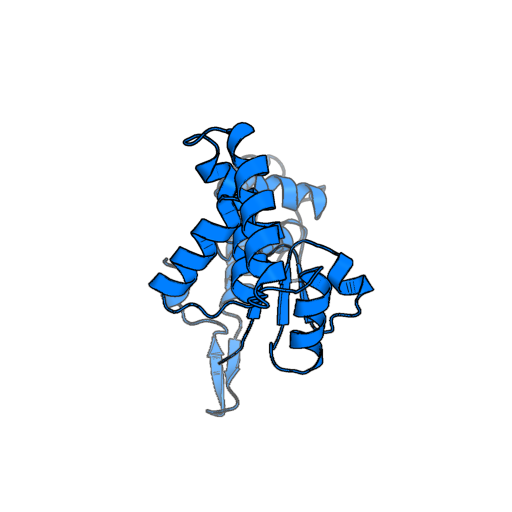79.44 196 LEU A CA 1
ATOM 1542 C C . LEU A 1 196 ? -8.585 -12.642 8.860 1.00 79.44 196 LEU A C 1
ATOM 1544 O O . LEU A 1 196 ? -8.098 -12.858 7.753 1.00 79.44 196 LEU A O 1
ATOM 1548 N N . THR A 1 197 ? -7.847 -12.636 9.972 1.00 78.56 197 THR A N 1
ATOM 1549 C CA . THR A 1 197 ? -6.435 -13.040 10.020 1.00 78.56 197 THR A CA 1
ATOM 1550 C C . THR A 1 197 ? -6.198 -14.085 11.103 1.00 78.56 197 THR A C 1
ATOM 1552 O O . THR A 1 197 ? -6.847 -14.083 12.150 1.00 78.56 197 THR A O 1
ATOM 1555 N N . ASN A 1 198 ? -5.246 -14.988 10.858 1.00 70.00 198 ASN A N 1
ATOM 1556 C CA . ASN A 1 198 ? -4.830 -15.980 11.847 1.00 70.00 198 ASN A CA 1
ATOM 1557 C C . ASN A 1 198 ? -3.958 -15.306 12.919 1.00 70.00 198 ASN A C 1
ATOM 1559 O O . ASN A 1 198 ? -3.055 -14.529 12.591 1.00 70.00 198 ASN A O 1
ATOM 1563 N N . GLY A 1 199 ? -4.211 -15.626 14.194 1.00 57.41 199 GLY A N 1
ATOM 1564 C CA . GLY A 1 199 ? -3.576 -14.995 15.363 1.00 57.41 199 GLY A CA 1
ATOM 1565 C C . GLY A 1 199 ? -2.045 -15.072 15.420 1.00 57.41 199 GLY A C 1
ATOM 1566 O O . GLY A 1 199 ? -1.430 -14.292 16.140 1.00 57.41 199 GLY A O 1
ATOM 1567 N N . ASP A 1 200 ? -1.424 -15.939 14.621 1.00 51.56 200 ASP A N 1
ATOM 1568 C CA . ASP A 1 200 ? 0.032 -16.117 14.563 1.00 51.56 200 ASP A CA 1
ATOM 1569 C C . ASP A 1 200 ? 0.763 -14.978 13.823 1.00 51.56 200 ASP A C 1
ATOM 1571 O O . ASP A 1 200 ? 1.981 -14.849 13.923 1.00 51.56 200 ASP A O 1
ATOM 1575 N N . THR A 1 201 ? 0.035 -14.128 13.090 1.00 45.78 201 THR A N 1
ATOM 1576 C CA . THR A 1 201 ? 0.623 -13.144 12.158 1.00 45.78 201 THR A CA 1
ATOM 1577 C C . THR A 1 201 ? 1.016 -11.812 12.821 1.00 45.78 201 THR A C 1
ATOM 1579 O O . THR A 1 201 ? 1.757 -11.037 12.229 1.00 45.78 201 THR A O 1
ATOM 1582 N N . ILE A 1 202 ? 0.547 -11.524 14.043 1.00 43.84 202 ILE A N 1
ATOM 1583 C CA . ILE A 1 202 ? 0.679 -10.191 14.681 1.00 43.84 202 ILE A CA 1
ATOM 1584 C C . ILE A 1 202 ? 1.895 -10.102 15.636 1.00 43.84 202 ILE A C 1
ATOM 1586 O O . ILE A 1 202 ? 2.183 -9.049 16.193 1.00 43.84 202 ILE A O 1
ATOM 1590 N N . VAL A 1 203 ? 2.647 -11.193 15.829 1.00 33.12 203 VAL A N 1
ATOM 1591 C CA . VAL A 1 203 ? 3.747 -11.268 16.820 1.00 33.12 203 VAL A CA 1
ATOM 1592 C C . VAL A 1 203 ? 5.152 -11.082 16.209 1.00 33.12 203 VAL A C 1
ATOM 1594 O O . VAL A 1 203 ? 6.141 -11.389 16.874 1.00 33.12 203 VAL A O 1
ATOM 1597 N N . ALA A 1 204 ? 5.266 -10.602 14.965 1.00 28.66 204 ALA A N 1
ATOM 1598 C CA . ALA A 1 204 ? 6.546 -10.415 14.265 1.00 28.66 204 ALA A CA 1
ATOM 1599 C C . ALA A 1 204 ? 6.916 -8.938 14.070 1.00 28.66 204 ALA A C 1
ATOM 1601 O O . ALA A 1 204 ? 6.038 -8.158 13.638 1.00 28.66 204 ALA A O 1
#

Secondary structure (DSSP, 8-state):
---EEE-HHHHHHHHHHHHHHHH---TTHHHHHHHHHHHHHHTT-HHHHHHHHS-HHHHHHHHHHHHTT------SS-HHHHHHHHHHHTSSSEEEES-THHHHTT-SSEEE----S-TTHHHHHHHHH-BTTBPPPTT--HHHHHHHHHH-S-HHHHHHH-TTS-TTHHHHHHHHHHHHHH-EEEETTTTEEEESS-GGGG--

Mean predicted aligned error: 15.95 Å

Sequence (204 aa):
AEVCAVDVSCWLHKALAVSYKEFGDDRRQRSKYRENATYFTILGDEIAACKESLGKSCRKLIVICCERDIPYIMAPYEADAQITFLVNKGYADFTVSEDSDLLAYQCKKVLFKLETNGTDKFTDMCIAAGCDYLDNIRGIGINKAKKIVSENETYLNVLQTLKFAPAAYSKCFEQARMVFHFQTVIDPSICETVPLTNGDTIVA

Radius of gyration: 22.93 Å; Cα contacts (8 Å, |Δi|>4): 200; chains: 1; bounding box: 52×42×62 Å

InterPro domains:
  IPR006084 XPG/Rad2 endonuclease [PR00853] (1-15)
  IPR006084 XPG/Rad2 endonuclease [PR00853] (65-82)
  IPR006084 XPG/Rad2 endonuclease [PR00853] (86-106)
  IPR006084 XPG/Rad2 endonuclease [PTHR11081] (55-189)
  IPR006086 XPG-I domain [PF00867] (70-117)
  IPR006086 XPG-I domain [SM00484] (66-133)
  IPR008918 Helix-hairpin-helix motif, class 2 [SM00279] (119-152)
  IPR029060 PIN-like domain superfamily [SSF88723] (3-132)
  IPR036279 5'-3' exonuclease, C-terminal domain superfamily [SSF47807] (120-197)

Organism: Paramuricea clavata (NCBI:txid317549)

Foldseek 3Di:
DAFEAEDVPQCCVVVVVVVVVPDDDDPVCQVVLQVQLVVCVVVVNNVSSLLSNDDPSVNVVVVVCVVVVNDDDDDPDDSLLVNLVCCVVVVGVAYEHQDPCVVVSVRPHYDHDDDPQAPCLVVQLDVCQPDPQHGHQPPGHNVNSNVCSVVDPDNLVVLVVPPRHDPCRSVSSVVSSCCVQFPWDADPVVRDIGGPDDPVPRPD